Protein AF-A0A7J4GUU7-F1 (afdb_monomer_lite)

Sequence (371 aa):
MRSRNSMICVLILLLMGAAPSLADAPTDGSTITITSDESWSSSLTLNGSVTIASGATLTIDSNTDIATSSSITVSNGGNLIIDSSIINAQEQMDWLAMDDISAQITIPLQGTGGEVSIKFTFKDSLVENILKAGFTGSELSSQSGEDAQFTTNLEQGVTEVSINLSAAGWLAVKITEVDIVESGTGSSVEDIRSLQYSGLKAGAVATWSLNVMEGGSLLSSQSSISDVDLVCFGTCTLNQTTMQSFEPIDLSDSGIITLIDSNLNGSIDDEDIKSLSGAEVNWDATTTGSGGNTDRWIIERIGQKVTTPLPGVLIQLVELGYWNESKTVTTDSNGMFTLPSRIIQWMDSSGEAHNESARIENISFNRASAW

Secondary structure (DSSP, 8-state):
-------SSSSSTT----PPP-PPPPSSS-EEEE-S-EEE-S-EEE-SEEEE-TT-EEEE-S-EEE-TT-EEEE-TT-EEEEES-EEEESS---EEEE-SSEEEEEEE-----EEEEEEEEEEEEEEEEEEEEEETTSPPEEEEEEEEEEEEEE-TT--EEEEEEEETTGGG-EEEEEEEEETTEEEE-S-GGGSEEESEEEE----EEEEE-TT-EEEEES-EEEEEEEEESSEEEEES-EEEEEEEEEE-TT-EEEEES-EEEEESSSBSEEEETT-EEEE-TT-B---TT-BSEEEEE-S-EEE-SSTT-EEEEEEETTTTEEEEEE--TTSEEEPPPEEEEEE-TTS-EEE---EEEEEE-------

Structure (mmCIF, N/CA/C/O backbone):
data_AF-A0A7J4GUU7-F1
#
_entry.id   AF-A0A7J4GUU7-F1
#
loop_
_atom_site.group_PDB
_atom_site.id
_atom_site.type_symbol
_atom_site.label_atom_id
_atom_site.label_alt_id
_atom_site.label_comp_id
_atom_site.label_asym_id
_atom_site.label_entity_id
_atom_site.label_seq_id
_atom_site.pdbx_PDB_ins_code
_atom_site.Cartn_x
_atom_site.Cartn_y
_atom_site.Cartn_z
_atom_site.occupancy
_atom_site.B_iso_or_equiv
_atom_site.auth_seq_id
_atom_site.auth_comp_id
_atom_site.auth_asym_id
_atom_site.auth_atom_id
_atom_site.pdbx_PDB_model_num
ATOM 1 N N . MET A 1 1 ? -19.243 -83.840 2.442 1.00 36.94 1 MET A N 1
ATOM 2 C CA . MET A 1 1 ? -17.771 -83.915 2.326 1.00 36.94 1 MET A CA 1
ATOM 3 C C . MET A 1 1 ? -17.234 -82.482 2.380 1.00 36.94 1 MET A C 1
ATOM 5 O O . MET A 1 1 ? -17.600 -81.724 1.503 1.00 36.94 1 MET A O 1
ATOM 9 N N . ARG A 1 2 ? -16.483 -82.134 3.448 1.00 37.56 2 ARG A N 1
ATOM 10 C CA . ARG A 1 2 ? -15.546 -80.985 3.640 1.00 37.56 2 ARG A CA 1
ATOM 11 C C . ARG A 1 2 ? -16.024 -79.574 3.217 1.00 37.56 2 ARG A C 1
ATOM 13 O O . ARG A 1 2 ? -16.099 -79.284 2.039 1.00 37.56 2 ARG A O 1
ATOM 20 N N . SER A 1 3 ? -16.448 -78.686 4.125 1.00 42.31 3 SER A N 1
ATOM 21 C CA . SER A 1 3 ? -15.647 -77.764 4.973 1.00 42.31 3 SER A CA 1
ATOM 22 C C . SER A 1 3 ? -14.607 -76.900 4.230 1.00 42.31 3 SER A C 1
ATOM 24 O O . SER A 1 3 ? -13.571 -77.444 3.843 1.00 42.31 3 SER A O 1
ATOM 26 N N . ARG A 1 4 ? -14.804 -75.568 4.177 1.00 43.28 4 ARG A N 1
ATOM 27 C CA . ARG A 1 4 ? -13.943 -74.548 4.835 1.00 43.28 4 ARG A CA 1
ATOM 28 C C . ARG A 1 4 ? -14.247 -73.097 4.408 1.00 43.28 4 ARG A C 1
ATOM 30 O O . ARG A 1 4 ? -14.289 -72.803 3.223 1.00 43.28 4 ARG A O 1
ATOM 37 N N . ASN A 1 5 ? -14.273 -72.237 5.434 1.00 40.31 5 ASN A N 1
ATOM 38 C CA . ASN A 1 5 ? -13.861 -70.821 5.484 1.00 40.31 5 ASN A CA 1
ATOM 39 C C . ASN A 1 5 ? -14.851 -69.799 4.890 1.00 40.31 5 ASN A C 1
ATOM 41 O O . ASN A 1 5 ? -14.985 -69.701 3.684 1.00 40.31 5 ASN A O 1
ATOM 45 N N . SER A 1 6 ? -15.618 -69.017 5.664 1.00 50.75 6 SER A N 1
ATOM 46 C CA . SER A 1 6 ? -15.266 -68.209 6.850 1.00 50.75 6 SER A CA 1
ATOM 47 C C . SER A 1 6 ? -14.103 -67.249 6.588 1.00 50.75 6 SER A C 1
ATOM 49 O O . SER A 1 6 ? -13.025 -67.453 7.135 1.00 50.75 6 SER A O 1
ATOM 51 N N . MET A 1 7 ? -14.311 -66.236 5.733 1.00 44.38 7 MET A N 1
ATOM 52 C CA . MET A 1 7 ? -13.490 -65.009 5.691 1.00 44.38 7 MET A CA 1
ATOM 53 C C . MET A 1 7 ? -14.123 -63.908 4.803 1.00 44.38 7 MET A C 1
ATOM 55 O O . MET A 1 7 ? -13.543 -63.515 3.802 1.00 44.38 7 MET A O 1
ATOM 59 N N . ILE A 1 8 ? -15.338 -63.428 5.108 1.00 43.66 8 ILE A N 1
ATOM 60 C CA . ILE A 1 8 ? -15.966 -62.314 4.343 1.00 43.66 8 ILE A CA 1
ATOM 61 C C . ILE A 1 8 ? -16.384 -61.113 5.225 1.00 43.66 8 ILE A C 1
ATOM 63 O O . ILE A 1 8 ? -16.859 -60.111 4.713 1.00 43.66 8 ILE A O 1
ATOM 67 N N . CYS A 1 9 ? -16.119 -61.112 6.537 1.00 39.78 9 CYS A N 1
ATOM 68 C CA . CYS A 1 9 ? -16.619 -60.041 7.422 1.00 39.78 9 CYS A CA 1
ATOM 69 C C . CYS A 1 9 ? -15.565 -59.202 8.169 1.00 39.78 9 CYS A C 1
ATOM 71 O O . CYS A 1 9 ? -15.929 -58.545 9.134 1.00 39.78 9 CYS A O 1
ATOM 73 N N . VAL A 1 10 ? -14.286 -59.178 7.765 1.00 43.66 10 VAL A N 1
ATOM 74 C CA . VAL A 1 10 ? -13.255 -58.405 8.513 1.00 43.66 10 VAL A CA 1
ATOM 75 C C . VAL A 1 10 ? -12.511 -57.348 7.676 1.00 43.66 10 VAL A C 1
ATOM 77 O O . VAL A 1 10 ? -11.787 -56.538 8.235 1.00 43.66 10 VAL A O 1
ATOM 80 N N . LEU A 1 11 ? -12.742 -57.244 6.361 1.00 38.88 11 LEU A N 1
ATOM 81 C CA . LEU A 1 11 ? -12.017 -56.288 5.499 1.00 38.88 11 LEU A CA 1
ATOM 82 C C . LEU A 1 11 ? -12.851 -55.074 5.039 1.00 38.88 11 LEU A C 1
ATOM 84 O O . LEU A 1 11 ? -12.615 -54.542 3.963 1.00 38.88 11 LEU A O 1
ATOM 88 N N . ILE A 1 12 ? -13.850 -54.654 5.824 1.00 43.72 12 ILE A N 1
ATOM 89 C CA . ILE A 1 12 ? -14.637 -53.425 5.563 1.00 43.72 12 ILE A CA 1
ATOM 90 C C . ILE A 1 12 ? -14.579 -52.442 6.757 1.00 43.72 12 ILE A C 1
ATOM 92 O O . ILE A 1 12 ? -15.001 -51.300 6.640 1.00 43.72 12 ILE A O 1
ATOM 96 N N . LEU A 1 13 ? -13.955 -52.815 7.885 1.00 38.25 13 LEU A N 1
ATOM 97 C CA . LEU A 1 13 ? -13.816 -51.951 9.075 1.00 38.25 13 LEU A CA 1
ATOM 98 C C . LEU A 1 13 ? -12.463 -51.214 9.197 1.00 38.25 13 LEU A C 1
ATOM 100 O O . LEU A 1 13 ? -12.170 -50.656 10.248 1.00 38.25 13 LEU A O 1
ATOM 104 N N . LEU A 1 14 ? -11.643 -51.189 8.139 1.00 38.75 14 LEU A N 1
ATOM 105 C CA . LEU A 1 14 ? -10.377 -50.429 8.082 1.00 38.75 14 LEU A CA 1
ATOM 106 C C . LEU A 1 14 ? -10.447 -49.179 7.184 1.00 38.75 14 LEU A C 1
ATOM 108 O O . LEU A 1 14 ? -9.430 -48.553 6.921 1.00 38.75 14 LEU A O 1
ATOM 112 N N . LEU A 1 15 ? -11.654 -48.791 6.763 1.00 42.38 15 LEU A N 1
ATOM 113 C CA . LEU A 1 15 ? -11.962 -47.488 6.160 1.00 42.38 15 LEU A CA 1
ATOM 114 C C . LEU A 1 15 ? -12.567 -46.532 7.201 1.00 42.38 15 LEU A C 1
ATOM 116 O O . LEU A 1 15 ? -13.431 -45.716 6.891 1.00 42.38 15 LEU A O 1
ATOM 120 N N . MET A 1 16 ? -12.107 -46.620 8.454 1.00 45.03 16 MET A N 1
ATOM 121 C CA . MET A 1 16 ? -12.108 -45.433 9.303 1.00 45.03 16 MET A CA 1
ATOM 122 C C . MET A 1 16 ? -11.106 -44.485 8.661 1.00 45.03 16 MET A C 1
ATOM 124 O O . MET A 1 16 ? -9.902 -44.608 8.881 1.00 45.03 16 MET A O 1
ATOM 128 N N . GLY A 1 17 ? -11.615 -43.621 7.779 1.00 43.38 17 GLY A N 1
ATOM 129 C CA . GLY A 1 17 ? -10.876 -42.467 7.313 1.00 43.38 17 GLY A CA 1
ATOM 130 C C . GLY A 1 17 ? -10.269 -41.818 8.541 1.00 43.38 17 GLY A C 1
ATOM 131 O O . GLY A 1 17 ? -10.989 -41.478 9.483 1.00 43.38 17 GLY A O 1
ATOM 132 N N . ALA A 1 18 ? -8.942 -41.720 8.556 1.00 38.56 18 ALA A N 1
ATOM 133 C CA . ALA A 1 18 ? -8.320 -40.681 9.339 1.00 38.56 18 ALA A CA 1
ATOM 134 C C . ALA A 1 18 ? -9.050 -39.412 8.901 1.00 38.56 18 ALA A C 1
ATOM 136 O O . ALA A 1 18 ? -8.976 -39.037 7.729 1.00 38.56 18 ALA A O 1
ATOM 137 N N .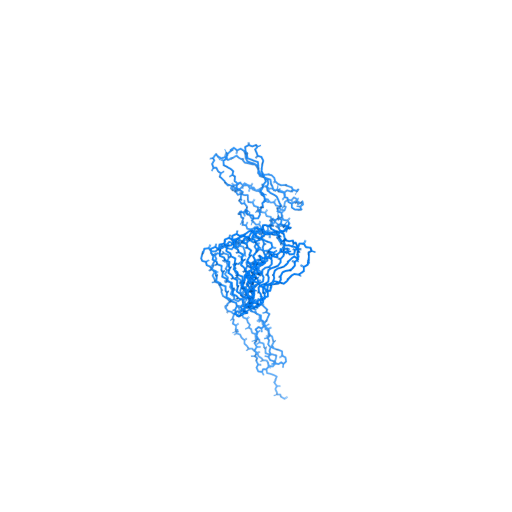 ALA A 1 19 ? -9.847 -38.827 9.799 1.00 44.00 19 ALA A N 1
ATOM 138 C CA . ALA A 1 19 ? -10.163 -37.423 9.645 1.00 44.00 19 ALA A CA 1
ATOM 139 C C . ALA A 1 19 ? -8.805 -36.759 9.385 1.00 44.00 19 ALA A C 1
ATOM 141 O O . ALA A 1 19 ? -7.862 -37.101 10.116 1.00 44.00 19 ALA A O 1
ATOM 142 N N . PRO A 1 20 ? -8.648 -35.951 8.321 1.00 45.59 20 PRO A N 1
ATOM 143 C CA . PRO A 1 20 ? -7.425 -35.184 8.183 1.00 45.59 20 PRO A CA 1
ATOM 144 C C . PRO A 1 20 ? -7.216 -34.520 9.541 1.00 45.59 20 PRO A C 1
ATOM 146 O O . PRO A 1 20 ? -8.132 -33.880 10.065 1.00 45.59 20 PRO A O 1
ATOM 149 N N . SER A 1 21 ? -6.081 -34.798 10.188 1.00 44.25 21 SER A N 1
ATOM 150 C CA . SER A 1 21 ? -5.649 -33.916 11.259 1.00 44.25 21 SER A CA 1
ATOM 151 C C . SER A 1 21 ? -5.647 -32.547 10.607 1.00 44.25 21 SER A C 1
ATOM 153 O O . SER A 1 21 ? -4.946 -32.388 9.606 1.00 44.25 21 SER A O 1
ATOM 155 N N . LEU A 1 22 ? -6.492 -31.636 11.089 1.00 52.91 22 LEU A N 1
ATOM 156 C CA . LEU A 1 22 ? -6.361 -30.230 10.743 1.00 52.91 22 LEU A CA 1
ATOM 157 C C . LEU A 1 22 ? -4.904 -29.913 11.067 1.00 52.91 22 LEU A C 1
ATOM 159 O O . LEU A 1 22 ? -4.480 -30.077 12.213 1.00 52.91 22 LEU A O 1
ATOM 163 N N . ALA A 1 23 ? -4.095 -29.708 10.033 1.00 66.12 23 ALA A N 1
ATOM 164 C CA . ALA A 1 23 ? -2.769 -29.193 10.262 1.00 66.12 23 ALA A CA 1
ATOM 165 C C . ALA A 1 23 ? -3.010 -27.753 10.712 1.00 66.12 23 ALA A C 1
ATOM 167 O O . ALA A 1 23 ? -3.751 -27.000 10.085 1.00 66.12 23 ALA A O 1
ATOM 168 N N . ASP A 1 24 ? -2.508 -27.437 11.897 1.00 79.06 24 ASP A N 1
ATOM 169 C CA . ASP A 1 24 ? -2.597 -26.087 12.422 1.00 79.06 24 ASP A CA 1
ATOM 170 C C . ASP A 1 24 ? -1.467 -25.260 11.801 1.00 79.06 24 ASP A C 1
ATOM 172 O O . ASP A 1 24 ? -0.390 -25.781 11.477 1.00 79.06 24 ASP A O 1
ATOM 176 N N . ALA A 1 25 ? -1.701 -23.958 11.655 1.00 90.25 25 ALA A N 1
ATOM 177 C CA . ALA A 1 25 ? -0.654 -23.007 11.304 1.00 90.25 25 ALA A CA 1
ATOM 178 C C . ALA A 1 25 ? 0.558 -23.145 12.254 1.00 90.25 25 ALA A C 1
ATOM 180 O O . ALA A 1 25 ? 0.379 -23.450 13.439 1.00 90.25 25 ALA A O 1
ATOM 181 N N . PRO A 1 26 ? 1.802 -22.905 11.791 1.00 93.56 26 PRO A N 1
ATOM 182 C CA . PRO A 1 26 ? 2.951 -22.885 12.687 1.00 93.56 26 PRO A CA 1
ATOM 183 C C . PRO A 1 26 ? 2.784 -21.755 13.708 1.00 93.56 26 PRO A C 1
ATOM 185 O O . PRO A 1 26 ? 2.404 -20.645 13.346 1.00 93.56 26 PRO A O 1
ATOM 188 N N . THR A 1 27 ? 3.074 -22.033 14.981 1.00 94.06 27 THR A N 1
ATOM 189 C CA . THR A 1 27 ? 2.962 -21.063 16.091 1.00 94.06 27 THR A CA 1
ATOM 190 C C . THR A 1 27 ? 4.309 -20.749 16.754 1.00 94.06 27 THR A C 1
ATOM 192 O O . THR A 1 27 ? 4.359 -20.052 17.766 1.00 94.06 27 THR A O 1
ATOM 195 N N . ASP A 1 28 ? 5.402 -21.317 16.249 1.00 92.19 28 ASP A N 1
ATOM 196 C CA . ASP A 1 28 ? 6.725 -21.344 16.887 1.00 92.19 28 ASP A CA 1
ATOM 197 C C . ASP A 1 28 ? 7.839 -20.718 16.029 1.00 92.19 28 ASP A C 1
ATOM 199 O O . ASP A 1 28 ? 9.023 -20.869 16.333 1.00 92.19 28 ASP A O 1
ATOM 203 N N . GLY A 1 29 ? 7.466 -20.021 14.956 1.00 94.38 29 GLY A N 1
ATOM 204 C CA . GLY A 1 29 ? 8.379 -19.436 13.978 1.00 94.38 29 GLY A CA 1
ATOM 205 C C . GLY A 1 29 ? 8.872 -20.431 12.923 1.00 94.38 29 GLY A C 1
ATOM 206 O O . GLY A 1 29 ? 9.719 -20.076 12.102 1.00 94.38 29 GLY A O 1
ATOM 207 N N . SER A 1 30 ? 8.397 -21.682 12.934 1.00 95.19 30 SER A N 1
ATOM 208 C CA . SER A 1 30 ? 8.808 -22.690 11.954 1.00 95.19 30 SER A CA 1
ATOM 209 C C . SER A 1 30 ? 8.231 -22.438 10.558 1.00 95.19 30 SER A C 1
ATOM 211 O O . SER A 1 30 ? 7.304 -21.658 10.348 1.00 95.19 30 SER A O 1
ATOM 213 N N . THR A 1 31 ? 8.814 -23.109 9.564 1.00 95.81 31 THR A N 1
ATOM 214 C CA . THR A 1 31 ? 8.296 -23.121 8.196 1.00 95.81 31 THR A CA 1
ATOM 215 C C . THR A 1 31 ? 7.593 -24.440 7.917 1.00 95.81 31 THR A C 1
ATOM 217 O O . THR A 1 31 ? 8.187 -25.503 8.114 1.00 95.81 31 THR A O 1
ATOM 220 N N . ILE A 1 32 ? 6.369 -24.377 7.395 1.00 96.12 32 ILE A N 1
ATOM 221 C CA . ILE A 1 32 ? 5.622 -25.544 6.919 1.00 96.12 32 ILE A CA 1
ATOM 222 C C . ILE A 1 32 ? 5.339 -25.449 5.419 1.00 96.12 32 ILE A C 1
ATOM 224 O O . ILE A 1 32 ? 5.362 -24.374 4.816 1.00 96.12 32 ILE A O 1
ATOM 228 N N . THR A 1 33 ? 5.058 -26.594 4.800 1.00 97.44 33 THR A N 1
ATOM 229 C CA . THR A 1 33 ? 4.622 -26.663 3.404 1.00 97.44 33 THR A CA 1
ATOM 230 C C . THR A 1 33 ? 3.306 -27.419 3.309 1.00 97.44 33 THR A C 1
ATOM 232 O O . THR A 1 33 ? 3.238 -28.595 3.666 1.00 97.44 33 THR A O 1
ATOM 235 N N . ILE A 1 34 ? 2.285 -26.754 2.776 1.00 97.06 34 ILE A N 1
ATOM 236 C CA . ILE A 1 34 ? 0.984 -27.339 2.465 1.00 97.06 34 ILE A CA 1
ATOM 237 C C . ILE A 1 34 ? 1.113 -28.059 1.122 1.00 97.06 34 ILE A C 1
ATOM 239 O O . ILE A 1 34 ? 1.400 -27.438 0.098 1.00 97.06 34 ILE A O 1
ATOM 243 N N . THR A 1 35 ? 0.972 -29.386 1.132 1.00 97.00 35 THR A N 1
ATOM 244 C CA . THR A 1 35 ? 1.173 -30.254 -0.053 1.00 97.00 35 THR A CA 1
ATOM 245 C C . THR A 1 35 ? -0.107 -30.934 -0.542 1.00 97.00 35 THR A C 1
ATOM 247 O O . THR A 1 35 ? -0.087 -31.646 -1.544 1.00 97.00 35 THR A O 1
ATOM 250 N N . SER A 1 36 ? -1.220 -30.696 0.146 1.00 96.06 36 SER A N 1
ATOM 251 C CA . SER A 1 36 ? -2.568 -31.145 -0.196 1.00 96.06 36 SER A CA 1
ATOM 252 C C . SER A 1 36 ? -3.577 -30.116 0.300 1.00 96.06 36 SER A C 1
ATOM 254 O O . SER A 1 36 ? -3.213 -29.259 1.099 1.00 96.06 36 SER A O 1
ATOM 256 N N . ASP A 1 37 ? -4.828 -30.221 -0.141 1.00 96.94 37 ASP A N 1
ATOM 257 C CA . ASP A 1 37 ? -5.879 -29.304 0.298 1.00 96.94 37 ASP A CA 1
ATOM 258 C C . ASP A 1 37 ? -6.071 -29.329 1.823 1.00 96.94 37 ASP A C 1
ATOM 260 O O . ASP A 1 37 ? -6.136 -30.399 2.437 1.00 96.94 37 ASP A O 1
ATOM 264 N N . GLU A 1 38 ? -6.167 -28.141 2.414 1.00 95.00 38 GLU A N 1
ATOM 265 C CA . GLU A 1 38 ? -6.263 -27.913 3.853 1.00 95.00 38 GLU A CA 1
ATOM 266 C C . GLU A 1 38 ? -7.173 -26.713 4.153 1.00 95.00 38 GLU A C 1
ATOM 268 O O . GLU A 1 38 ? -7.326 -25.805 3.329 1.00 95.00 38 GLU A O 1
ATOM 273 N N . SER A 1 39 ? -7.801 -26.709 5.330 1.00 94.94 39 SER A N 1
ATOM 274 C CA . SER A 1 39 ? -8.677 -25.620 5.770 1.00 94.94 39 SER A CA 1
ATOM 275 C C . SER A 1 39 ? -8.408 -25.235 7.220 1.00 94.94 39 SER A C 1
ATOM 277 O O . SER A 1 39 ? -8.337 -26.105 8.089 1.00 94.94 39 SER A O 1
ATOM 279 N N . TRP A 1 40 ? -8.299 -23.933 7.473 1.00 94.81 40 TRP A N 1
ATOM 280 C CA . TRP A 1 40 ? -8.124 -23.325 8.788 1.00 94.81 40 TRP A CA 1
ATOM 281 C C . TRP A 1 40 ? -9.403 -22.602 9.209 1.00 94.81 40 TRP A C 1
ATOM 283 O O . TRP A 1 40 ? -9.574 -21.404 8.976 1.00 94.81 40 TRP A O 1
ATOM 293 N N . SER A 1 41 ? -10.284 -23.359 9.863 1.00 92.62 41 SER A N 1
ATOM 294 C CA . SER A 1 41 ? -11.650 -22.943 10.208 1.00 92.62 41 SER A CA 1
ATOM 295 C C . SER A 1 41 ? -11.856 -22.613 11.683 1.00 92.62 41 SER A C 1
ATOM 297 O O . SER A 1 41 ? -12.985 -22.561 12.175 1.00 92.62 41 SER A O 1
ATOM 299 N N . SER A 1 42 ? -10.772 -22.451 12.432 1.00 90.94 42 SER A N 1
ATOM 300 C CA . SER A 1 42 ? -10.799 -22.024 13.826 1.00 90.94 42 SER A CA 1
ATOM 301 C C . SER A 1 42 ? -9.774 -20.932 14.027 1.00 90.94 42 SER A C 1
ATOM 303 O O . SER A 1 42 ? -8.645 -21.083 13.561 1.00 90.94 42 SER A O 1
ATOM 305 N N . SER A 1 43 ? -10.155 -19.890 14.770 1.00 91.25 43 SER A N 1
ATOM 306 C CA . SER A 1 43 ? -9.268 -18.761 15.011 1.00 91.25 43 SER A CA 1
ATOM 307 C C . SER A 1 43 ? -7.917 -19.212 15.541 1.00 91.25 43 SER A C 1
ATOM 309 O O . SER A 1 43 ? -7.850 -19.998 16.490 1.00 91.25 43 SER A O 1
ATOM 311 N N . LEU A 1 44 ? -6.859 -18.714 14.914 1.00 92.75 44 LEU A N 1
ATOM 312 C CA . LEU A 1 44 ? -5.501 -19.166 15.166 1.00 92.75 44 LEU A CA 1
ATOM 313 C C . LEU A 1 44 ? -4.506 -18.014 15.120 1.00 92.75 44 LEU A C 1
ATOM 315 O O . LEU A 1 44 ? -4.808 -16.902 14.687 1.00 92.75 44 LEU A O 1
ATOM 319 N N . THR A 1 45 ? -3.292 -18.320 15.555 1.00 95.06 45 THR A N 1
ATOM 320 C CA . THR A 1 45 ? -2.135 -17.458 15.362 1.00 95.06 45 THR A CA 1
ATOM 321 C C . THR A 1 45 ? -1.183 -18.129 14.387 1.00 95.06 45 THR A C 1
ATOM 323 O O . THR A 1 45 ? -0.792 -19.273 14.606 1.00 95.06 45 THR A O 1
ATOM 326 N N . LEU A 1 46 ? -0.775 -17.409 13.347 1.00 96.62 46 LEU A N 1
ATOM 327 C CA . LEU A 1 46 ? 0.334 -17.793 12.488 1.00 96.62 46 LEU A CA 1
ATOM 328 C C . LEU A 1 46 ? 1.603 -17.097 12.989 1.00 96.62 46 LEU A C 1
ATOM 330 O O . LEU A 1 46 ? 1.719 -15.879 12.928 1.00 96.62 46 LEU A O 1
ATOM 334 N N . ASN A 1 47 ? 2.569 -17.876 13.456 1.00 97.31 47 ASN A N 1
ATOM 335 C CA . ASN A 1 47 ? 3.921 -17.426 13.755 1.00 97.31 47 ASN A CA 1
ATOM 336 C C . ASN A 1 47 ? 4.904 -18.351 13.038 1.00 97.31 47 ASN A C 1
ATOM 338 O O . ASN A 1 47 ? 5.164 -19.469 13.491 1.00 97.31 47 ASN A O 1
ATOM 342 N N . GLY A 1 48 ? 5.418 -17.887 11.902 1.00 96.75 48 GLY A N 1
ATOM 343 C CA . GLY A 1 48 ? 6.281 -18.663 11.021 1.00 96.75 48 GLY A CA 1
ATOM 344 C C . GLY A 1 48 ? 5.970 -18.445 9.545 1.00 96.75 48 GLY A C 1
ATOM 345 O O . GLY A 1 48 ? 5.342 -17.461 9.155 1.00 96.75 48 GLY A O 1
ATOM 346 N N . SER A 1 49 ? 6.413 -19.377 8.707 1.00 98.06 49 SER A N 1
ATOM 347 C CA . SER A 1 49 ? 6.250 -19.275 7.254 1.00 98.06 49 SER A CA 1
ATOM 348 C C . SER A 1 49 ? 5.466 -20.449 6.691 1.00 98.06 49 SER A C 1
ATOM 350 O O . SER A 1 49 ? 5.697 -21.604 7.046 1.00 98.06 49 SER A O 1
ATOM 352 N N . VAL A 1 50 ? 4.566 -20.171 5.759 1.00 98.38 50 VAL A N 1
ATOM 353 C CA . VAL A 1 50 ? 3.722 -21.177 5.112 1.00 98.38 50 VAL A CA 1
ATOM 354 C C . VAL A 1 50 ? 3.980 -21.123 3.619 1.00 98.38 50 VAL A C 1
ATOM 356 O O . VAL A 1 50 ? 3.855 -20.075 2.997 1.00 98.38 50 VAL A O 1
ATOM 359 N N . THR A 1 51 ? 4.343 -22.254 3.021 1.00 98.62 51 THR A N 1
ATOM 360 C CA . THR A 1 51 ? 4.424 -22.387 1.560 1.00 98.62 51 THR A CA 1
ATOM 361 C C . THR A 1 51 ? 3.315 -23.298 1.061 1.00 98.62 51 THR A C 1
ATOM 363 O O . THR A 1 51 ? 3.250 -24.460 1.454 1.00 98.62 51 THR A O 1
ATOM 366 N N . ILE A 1 52 ? 2.467 -22.805 0.165 1.00 98.69 52 ILE A N 1
ATOM 367 C CA . ILE A 1 52 ? 1.430 -23.599 -0.496 1.00 98.69 52 ILE A CA 1
ATOM 368 C C . ILE A 1 52 ? 2.016 -24.128 -1.801 1.00 98.69 52 ILE A C 1
ATOM 370 O O . ILE A 1 52 ? 2.394 -23.353 -2.684 1.00 98.69 52 ILE A O 1
ATOM 374 N N . ALA A 1 53 ? 2.163 -25.448 -1.889 1.00 98.50 53 ALA A N 1
ATOM 375 C CA . ALA A 1 53 ? 2.796 -26.112 -3.017 1.00 98.50 53 ALA A CA 1
ATOM 376 C C . ALA A 1 53 ? 1.865 -26.212 -4.236 1.00 98.50 53 ALA A C 1
ATOM 378 O O . ALA A 1 53 ? 0.652 -26.028 -4.155 1.00 98.50 53 ALA A O 1
ATOM 379 N N . SER A 1 54 ? 2.456 -26.559 -5.381 1.00 98.31 54 SER A N 1
ATOM 380 C CA . SER A 1 54 ? 1.715 -26.794 -6.621 1.00 98.31 54 SER A CA 1
ATOM 381 C C . SER A 1 54 ? 0.643 -27.873 -6.443 1.00 98.31 54 SER A C 1
ATOM 383 O O . SER A 1 54 ? 0.934 -28.964 -5.951 1.00 98.31 54 SER A O 1
ATOM 385 N N . GLY A 1 55 ? -0.585 -27.573 -6.866 1.00 97.69 55 GLY A N 1
ATOM 386 C CA . GLY A 1 55 ? -1.734 -28.470 -6.771 1.00 97.69 55 GLY A CA 1
ATOM 387 C C . GLY A 1 55 ? -2.388 -28.542 -5.390 1.00 97.69 55 GLY A C 1
ATOM 388 O O . GLY A 1 55 ? -3.346 -29.294 -5.247 1.00 97.69 55 GLY A O 1
ATOM 389 N N . ALA A 1 56 ? -1.896 -27.793 -4.399 1.00 98.38 56 ALA A N 1
ATOM 390 C CA . ALA A 1 56 ? -2.510 -27.692 -3.080 1.00 98.38 56 ALA A CA 1
ATOM 391 C C . ALA A 1 56 ? -3.341 -26.408 -2.945 1.00 98.38 56 ALA A C 1
ATOM 393 O O . ALA A 1 56 ? -3.031 -25.380 -3.558 1.00 98.38 56 ALA A O 1
ATOM 394 N N . THR A 1 57 ? -4.367 -26.467 -2.100 1.00 98.62 57 THR A N 1
ATOM 395 C CA . THR A 1 57 ? -5.193 -25.318 -1.719 1.00 98.62 57 THR A CA 1
ATOM 396 C C . THR A 1 57 ? -5.182 -25.136 -0.209 1.00 98.62 57 THR A C 1
ATOM 398 O O . THR A 1 57 ? -5.552 -26.053 0.517 1.00 98.62 57 THR A O 1
ATOM 401 N N . LEU A 1 58 ? -4.818 -23.950 0.273 1.00 98.06 58 LEU A N 1
ATOM 402 C CA . LEU A 1 58 ? -5.095 -23.552 1.652 1.00 98.06 58 LEU A CA 1
ATOM 403 C C . LEU A 1 58 ? -6.333 -22.658 1.664 1.00 98.06 58 LEU A C 1
ATOM 405 O O . LEU A 1 58 ? -6.364 -21.647 0.968 1.00 98.06 58 LEU A O 1
ATOM 409 N N . THR A 1 59 ? -7.340 -23.029 2.451 1.00 98.06 59 THR A N 1
ATOM 410 C CA . THR A 1 59 ? -8.510 -22.183 2.724 1.00 98.06 59 THR A CA 1
ATOM 411 C C . THR A 1 59 ? -8.448 -21.667 4.156 1.00 98.06 59 THR A C 1
ATOM 413 O O . THR A 1 59 ? -8.338 -22.461 5.083 1.00 98.06 59 THR A O 1
ATOM 416 N N . ILE A 1 60 ? -8.527 -20.355 4.342 1.00 97.38 60 ILE A N 1
ATOM 417 C CA . ILE A 1 60 ? -8.646 -19.699 5.643 1.00 97.38 60 ILE A CA 1
ATOM 418 C C . ILE A 1 60 ? -10.048 -19.096 5.706 1.00 97.38 60 ILE A C 1
ATOM 420 O O . ILE A 1 60 ? -10.356 -18.166 4.963 1.00 97.38 60 ILE A O 1
ATOM 424 N N . ASP A 1 61 ? -10.897 -19.6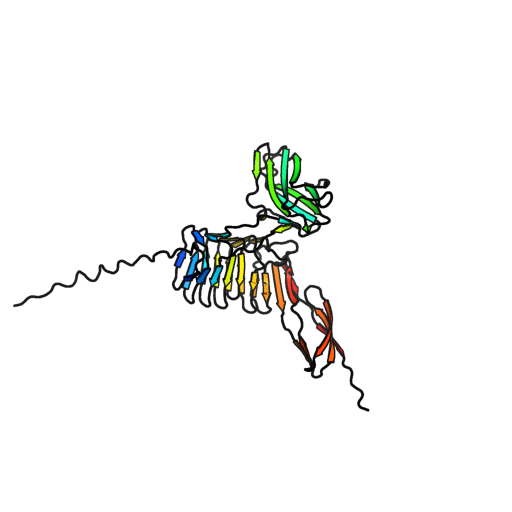64 6.556 1.00 95.81 61 ASP A N 1
ATOM 425 C CA . ASP A 1 61 ? -12.285 -19.247 6.796 1.00 95.81 61 ASP A CA 1
ATOM 426 C C . ASP A 1 61 ? -12.521 -18.900 8.278 1.00 95.81 61 ASP A C 1
ATOM 428 O O . ASP A 1 61 ? -13.601 -19.086 8.844 1.00 95.81 61 ASP A O 1
ATOM 432 N N . SER A 1 62 ? -11.467 -18.408 8.932 1.00 94.38 62 SER A N 1
ATOM 433 C CA . SER A 1 62 ? -11.490 -17.948 10.313 1.00 94.38 62 SER A CA 1
ATOM 434 C C . SER A 1 62 ? -10.506 -16.805 10.562 1.00 94.38 62 SER A C 1
ATOM 436 O O . SER A 1 62 ? -9.524 -16.620 9.840 1.00 94.38 62 SER A O 1
ATOM 438 N N . ASN A 1 63 ? -10.759 -16.037 11.628 1.00 96.00 63 ASN A N 1
ATOM 439 C CA . ASN A 1 63 ? -9.872 -14.942 12.016 1.00 96.00 63 ASN A CA 1
ATOM 440 C C . ASN A 1 63 ? -8.473 -15.460 12.358 1.00 96.00 63 ASN A C 1
ATOM 442 O O . ASN A 1 63 ? -8.335 -16.375 13.169 1.00 96.00 63 ASN A O 1
ATOM 446 N N . THR A 1 64 ? -7.451 -14.849 11.773 1.00 96.00 64 THR A N 1
ATOM 447 C CA . THR A 1 64 ? -6.058 -15.262 11.924 1.00 96.00 64 THR A CA 1
ATOM 448 C C . THR A 1 64 ? -5.209 -14.064 12.313 1.00 96.00 64 THR A C 1
ATOM 450 O O . THR A 1 64 ? -5.144 -13.084 11.574 1.00 96.00 64 THR A O 1
ATOM 453 N N . ASP A 1 65 ? -4.522 -14.173 13.446 1.00 95.88 65 ASP A N 1
ATOM 454 C CA . ASP A 1 65 ? -3.521 -13.192 13.854 1.00 95.88 65 ASP A CA 1
ATOM 455 C C . ASP A 1 65 ? -2.137 -13.646 13.375 1.00 95.88 65 ASP A C 1
ATOM 457 O O . ASP A 1 65 ? -1.699 -14.758 13.672 1.00 95.88 65 ASP A O 1
ATOM 461 N N . ILE A 1 66 ? -1.427 -12.797 12.642 1.00 96.94 66 ILE A N 1
ATOM 462 C CA . ILE A 1 66 ? -0.128 -13.098 12.044 1.00 96.94 66 ILE A CA 1
ATOM 463 C C . ILE A 1 66 ? 0.968 -12.357 12.812 1.00 96.94 66 ILE A C 1
ATOM 465 O O . ILE A 1 66 ? 0.952 -11.134 12.942 1.00 96.94 66 ILE A O 1
ATOM 469 N N . ALA A 1 67 ? 1.927 -13.105 13.349 1.00 96.06 67 ALA A N 1
ATOM 470 C CA . ALA A 1 67 ? 3.061 -12.548 14.071 1.00 96.06 67 ALA A CA 1
ATOM 471 C C . ALA A 1 67 ? 4.016 -11.808 13.125 1.00 96.06 67 ALA A C 1
ATOM 473 O O . ALA A 1 67 ? 4.217 -12.227 11.980 1.00 96.06 67 ALA A O 1
ATOM 474 N N . THR A 1 68 ? 4.681 -10.771 13.636 1.00 93.88 68 THR A N 1
ATOM 475 C CA . THR A 1 68 ? 5.712 -10.016 12.913 1.00 93.88 68 THR A CA 1
ATOM 476 C C . THR A 1 68 ? 6.756 -10.944 12.277 1.00 93.88 68 THR A C 1
ATOM 478 O O . THR A 1 68 ? 7.212 -11.910 12.886 1.00 93.88 68 THR A O 1
ATOM 481 N N . SER A 1 69 ? 7.174 -10.625 11.052 1.00 94.31 69 SER A N 1
ATOM 482 C CA . SER A 1 69 ? 8.087 -11.394 10.191 1.00 94.31 69 SER A CA 1
ATOM 483 C C . SER A 1 69 ? 7.570 -12.754 9.699 1.00 94.31 69 SER A C 1
ATOM 485 O O . SER A 1 69 ? 8.334 -13.501 9.084 1.00 94.31 69 SER A O 1
ATOM 487 N N . SER A 1 70 ? 6.296 -13.087 9.923 1.00 98.00 70 SER A N 1
ATOM 488 C CA . SER A 1 70 ? 5.673 -14.280 9.334 1.00 98.00 70 SER A CA 1
ATOM 489 C C . SER A 1 70 ? 5.380 -14.089 7.844 1.00 98.00 70 SER A C 1
ATOM 491 O O . SER A 1 70 ? 5.386 -12.972 7.317 1.00 98.00 70 SER A O 1
ATOM 493 N N . SER A 1 71 ? 5.126 -15.192 7.137 1.00 98.44 71 SER A N 1
ATOM 494 C CA . SER A 1 71 ? 4.828 -15.123 5.703 1.00 98.44 71 SER A CA 1
ATOM 495 C C . SER A 1 71 ? 3.930 -16.246 5.201 1.00 98.44 71 SER A C 1
ATOM 497 O O . SER A 1 71 ? 3.976 -17.376 5.692 1.00 98.44 71 SER A O 1
ATOM 499 N N . ILE A 1 72 ? 3.168 -15.949 4.151 1.00 98.69 72 ILE A N 1
ATOM 500 C CA . ILE A 1 72 ? 2.481 -16.944 3.329 1.00 98.69 72 ILE A CA 1
ATOM 501 C C . ILE A 1 72 ? 2.998 -16.805 1.895 1.00 98.69 72 ILE A C 1
ATOM 503 O O . ILE A 1 72 ? 3.017 -15.717 1.330 1.00 98.69 72 ILE A O 1
ATOM 507 N N . THR A 1 73 ? 3.447 -17.907 1.297 1.00 98.88 73 THR A N 1
ATOM 508 C CA . THR A 1 73 ? 3.905 -17.967 -0.096 1.00 98.88 73 THR A CA 1
ATOM 509 C C . THR A 1 73 ? 3.053 -18.952 -0.883 1.00 98.88 73 THR A C 1
ATOM 511 O O . THR A 1 73 ? 3.031 -20.146 -0.583 1.00 98.88 73 THR A O 1
ATOM 514 N N . VAL A 1 74 ? 2.388 -18.470 -1.928 1.00 98.88 74 VAL A N 1
ATOM 515 C CA . VAL A 1 74 ? 1.632 -19.280 -2.884 1.00 98.88 74 VAL A CA 1
ATOM 516 C C . VAL A 1 74 ? 2.542 -19.605 -4.063 1.00 98.88 74 VAL A C 1
ATOM 518 O O . VAL A 1 74 ? 2.914 -18.723 -4.835 1.00 98.88 74 VAL A O 1
ATOM 521 N N . SER A 1 75 ? 2.939 -20.871 -4.194 1.00 98.69 75 SER A N 1
ATOM 522 C CA . SER A 1 75 ? 3.800 -21.315 -5.298 1.00 98.69 75 SER A CA 1
ATOM 523 C C . SER A 1 75 ? 3.019 -21.439 -6.610 1.00 98.69 75 SER A C 1
ATOM 525 O O . SER A 1 75 ? 1.791 -21.475 -6.615 1.00 98.69 75 SER A O 1
ATOM 527 N N . ASN A 1 76 ? 3.734 -21.601 -7.726 1.00 98.38 76 ASN A N 1
ATOM 528 C CA . ASN A 1 76 ? 3.133 -21.890 -9.030 1.00 98.38 76 ASN A CA 1
ATOM 529 C C . ASN A 1 76 ? 2.174 -23.101 -8.965 1.00 98.38 76 ASN A C 1
ATOM 531 O O . ASN A 1 76 ? 2.571 -24.209 -8.586 1.00 98.38 76 ASN A O 1
ATOM 535 N N . GLY A 1 77 ? 0.913 -22.887 -9.342 1.00 98.25 77 GLY A N 1
ATOM 536 C CA . GLY A 1 77 ? -0.169 -23.869 -9.303 1.00 98.25 77 GLY A CA 1
ATOM 537 C C . GLY A 1 77 ? -0.742 -24.140 -7.908 1.00 98.25 77 GLY A C 1
ATOM 538 O O . GLY A 1 77 ? -1.574 -25.037 -7.779 1.00 98.25 77 GLY A O 1
ATOM 539 N N . GLY A 1 78 ? -0.276 -23.441 -6.872 1.00 98.75 78 GLY A N 1
ATOM 540 C CA . GLY A 1 78 ? -0.876 -23.439 -5.539 1.00 98.75 78 GLY A CA 1
ATOM 541 C C . GLY A 1 78 ? -1.977 -22.384 -5.425 1.00 98.75 78 GLY A C 1
ATOM 542 O O . GLY A 1 78 ? -1.991 -21.409 -6.179 1.00 98.75 78 GLY A O 1
ATOM 543 N N . ASN A 1 79 ? -2.888 -22.574 -4.471 1.00 98.81 79 ASN A N 1
ATOM 544 C CA . ASN A 1 79 ? -4.051 -21.707 -4.288 1.00 98.81 79 ASN A CA 1
ATOM 545 C C . ASN A 1 79 ? -4.200 -21.304 -2.815 1.00 98.81 79 ASN A C 1
ATOM 547 O O . ASN A 1 79 ? -4.185 -22.161 -1.932 1.00 98.81 79 ASN A O 1
ATOM 551 N N . LEU A 1 80 ? -4.380 -20.012 -2.554 1.00 98.81 80 LEU A N 1
ATOM 552 C CA . LEU A 1 80 ? -4.806 -19.485 -1.260 1.00 98.81 80 LEU A CA 1
ATOM 553 C C . LEU A 1 80 ? -6.211 -18.902 -1.396 1.00 98.81 80 LEU A C 1
ATOM 555 O O . LEU A 1 80 ? -6.449 -18.046 -2.248 1.00 98.81 80 LEU A O 1
ATOM 559 N N . ILE A 1 81 ? -7.121 -19.351 -0.540 1.00 98.81 81 ILE A N 1
ATOM 560 C CA . ILE A 1 81 ? -8.474 -18.814 -0.414 1.00 98.81 81 ILE A CA 1
ATOM 561 C C . ILE A 1 81 ? -8.607 -18.225 0.989 1.00 98.81 81 ILE A C 1
ATOM 563 O O . ILE A 1 81 ? -8.378 -18.928 1.967 1.00 98.81 81 ILE A O 1
ATOM 567 N N . ILE A 1 82 ? -8.969 -16.951 1.083 1.00 98.62 82 ILE A N 1
ATOM 568 C CA . ILE A 1 82 ? -9.335 -16.269 2.326 1.00 98.62 82 ILE A CA 1
ATOM 569 C C . ILE A 1 82 ? -10.808 -15.897 2.177 1.00 98.62 82 ILE A C 1
ATOM 571 O O . ILE A 1 82 ? -11.152 -15.096 1.312 1.00 98.62 82 ILE A O 1
ATOM 575 N N . ASP A 1 83 ? -11.688 -16.511 2.957 1.00 98.12 83 ASP A N 1
ATOM 576 C CA . ASP A 1 83 ? -13.133 -16.298 2.843 1.00 98.12 83 ASP A CA 1
ATOM 577 C C . ASP A 1 83 ? -13.705 -15.869 4.186 1.00 98.12 83 ASP A C 1
ATOM 579 O O . ASP A 1 83 ? -13.462 -16.511 5.205 1.00 98.12 83 ASP A O 1
ATOM 583 N N . SER A 1 84 ? -14.473 -14.780 4.191 1.00 97.50 84 SER A N 1
ATOM 584 C CA . SER A 1 84 ? -15.223 -14.322 5.362 1.00 97.50 84 SER A CA 1
ATOM 585 C C . SER A 1 84 ? -14.360 -14.215 6.634 1.00 97.50 84 SER A C 1
ATOM 587 O O . SER A 1 84 ? -14.809 -14.554 7.729 1.00 97.50 84 SER A O 1
ATOM 589 N N . SER A 1 85 ? -13.103 -13.783 6.478 1.00 96.62 85 SER A N 1
ATOM 590 C CA . SER A 1 85 ? -12.065 -13.843 7.514 1.00 96.62 85 SER A CA 1
ATOM 591 C C . SER A 1 85 ? -11.446 -12.481 7.801 1.00 96.62 85 SER A C 1
ATOM 593 O O . SER A 1 85 ? -11.347 -11.624 6.925 1.00 96.62 85 SER A O 1
ATOM 595 N N . ILE A 1 86 ? -10.970 -12.302 9.032 1.00 96.69 86 ILE A N 1
ATOM 596 C CA . ILE A 1 86 ? -10.144 -11.157 9.424 1.00 96.69 86 ILE A CA 1
ATOM 597 C C . ILE A 1 86 ? -8.709 -11.646 9.628 1.00 96.69 86 ILE A C 1
ATOM 599 O O . ILE A 1 86 ? -8.453 -12.464 10.510 1.00 96.69 86 ILE A O 1
ATOM 603 N N . ILE A 1 87 ? -7.785 -11.154 8.807 1.00 96.62 87 ILE A N 1
ATOM 604 C CA . ILE A 1 87 ? -6.353 -11.432 8.889 1.00 96.62 87 ILE A CA 1
ATOM 605 C C . ILE A 1 87 ? -5.663 -10.186 9.435 1.00 96.62 87 ILE A C 1
ATOM 607 O O . ILE A 1 87 ? -5.524 -9.193 8.722 1.00 96.62 87 ILE A O 1
ATOM 611 N N . ASN A 1 88 ? -5.243 -10.236 10.694 1.00 91.81 88 ASN A N 1
ATOM 612 C CA . ASN A 1 88 ? -4.618 -9.104 11.370 1.00 91.81 88 ASN A CA 1
ATOM 613 C C . ASN A 1 88 ? -3.146 -9.381 11.618 1.00 91.81 88 ASN A C 1
ATOM 615 O O . ASN A 1 88 ? -2.776 -10.503 11.959 1.00 91.81 88 ASN A O 1
ATOM 619 N N . ALA A 1 89 ? -2.310 -8.352 11.575 1.00 90.75 89 ALA A N 1
ATOM 620 C CA . ALA A 1 89 ? -1.039 -8.441 12.276 1.00 90.75 89 ALA A CA 1
ATOM 621 C C . ALA A 1 89 ? -1.242 -8.417 13.796 1.00 90.75 89 ALA A C 1
ATOM 623 O O . ALA A 1 89 ? -2.089 -7.686 14.313 1.00 90.75 89 ALA A O 1
ATOM 624 N N . GLN A 1 90 ? -0.419 -9.184 14.515 1.00 89.00 90 GLN A N 1
ATOM 625 C CA . GLN A 1 90 ? -0.361 -9.143 15.980 1.00 89.00 90 GLN A CA 1
ATOM 626 C C . GLN A 1 90 ? 0.226 -7.835 16.506 1.00 89.00 90 GLN A C 1
ATOM 628 O O . GLN A 1 90 ? -0.214 -7.333 17.538 1.00 89.00 90 GLN A O 1
ATOM 633 N N . GLU A 1 91 ? 1.234 -7.304 15.817 1.00 81.69 91 GLU A N 1
ATOM 634 C CA . GLU A 1 91 ? 1.773 -5.979 16.096 1.00 81.69 91 GLU A CA 1
ATOM 635 C C . GLU A 1 91 ? 1.254 -5.022 15.031 1.00 81.69 91 GLU A C 1
ATOM 637 O O . GLU A 1 91 ? 1.556 -5.175 13.847 1.00 81.69 91 GLU A O 1
ATOM 642 N N . GLN A 1 92 ? 0.469 -4.043 15.467 1.00 74.81 92 GLN A N 1
ATOM 643 C CA . GLN A 1 92 ? -0.073 -3.000 14.611 1.00 74.81 92 GLN A CA 1
ATOM 644 C C . GLN A 1 92 ? 0.629 -1.691 14.946 1.00 74.81 92 GLN A C 1
ATOM 646 O O . GLN A 1 92 ? 0.833 -1.361 16.116 1.00 74.81 92 GLN A O 1
ATOM 651 N N . MET A 1 93 ? 1.019 -0.952 13.913 1.00 68.06 93 MET A N 1
ATOM 652 C CA . MET A 1 93 ? 1.435 0.434 14.079 1.00 68.06 93 MET A CA 1
ATOM 653 C C . MET A 1 93 ? 0.190 1.311 13.982 1.00 68.06 93 MET A C 1
ATOM 655 O O . MET A 1 93 ? -0.504 1.310 12.971 1.00 68.06 93 MET A O 1
ATOM 659 N N . ASP A 1 94 ? -0.081 2.066 15.035 1.00 72.69 94 ASP A N 1
ATOM 660 C CA . ASP A 1 94 ? -1.358 2.728 15.299 1.00 72.69 94 ASP A CA 1
ATOM 661 C C . ASP A 1 94 ? -1.257 4.256 15.207 1.00 72.69 94 ASP A C 1
ATOM 663 O O . ASP A 1 94 ? -1.883 4.977 15.979 1.00 72.69 94 ASP A O 1
ATOM 667 N N . TRP A 1 95 ? -0.461 4.783 14.267 1.00 86.25 95 TRP A N 1
ATOM 668 C CA . TRP A 1 95 ? -0.332 6.232 14.096 1.00 86.25 95 TRP A CA 1
ATOM 669 C C . TRP A 1 95 ? -0.770 6.744 12.724 1.00 86.25 95 TRP A C 1
ATOM 671 O O . TRP A 1 95 ? -0.561 6.103 11.699 1.00 86.25 95 TRP A O 1
ATOM 681 N N . LEU A 1 96 ? -1.341 7.948 12.706 1.00 88.00 96 LEU A N 1
ATOM 682 C CA . LEU A 1 96 ? -1.604 8.745 11.510 1.00 88.00 96 LEU A CA 1
ATOM 683 C C . LEU A 1 96 ? -0.590 9.888 11.442 1.00 88.00 96 LEU A C 1
ATOM 685 O O . LEU A 1 96 ? -0.538 10.726 12.344 1.00 88.00 96 LEU A O 1
ATOM 689 N N . ALA A 1 97 ? 0.219 9.938 10.387 1.00 88.88 97 ALA A N 1
ATOM 690 C CA . ALA A 1 97 ? 1.066 11.088 10.079 1.00 88.88 97 ALA A CA 1
ATOM 691 C C . ALA A 1 97 ? 0.289 12.123 9.280 1.00 88.88 97 ALA A C 1
ATOM 693 O O . ALA A 1 97 ? -0.529 11.753 8.445 1.00 88.88 97 ALA A O 1
ATOM 694 N N . MET A 1 98 ? 0.615 13.404 9.443 1.00 89.88 98 MET A N 1
ATOM 695 C CA . MET A 1 98 ? 0.320 14.351 8.369 1.00 89.88 98 MET A CA 1
ATOM 696 C C . MET A 1 98 ? 1.154 14.007 7.133 1.00 89.88 98 MET A C 1
ATOM 698 O O . MET A 1 98 ? 2.329 13.668 7.258 1.00 89.88 98 MET A O 1
ATOM 702 N N . ASP A 1 99 ? 0.522 14.112 5.969 1.00 86.19 99 ASP A N 1
ATOM 703 C CA . ASP A 1 99 ? 1.107 13.912 4.636 1.00 86.19 99 ASP A CA 1
ATOM 704 C C . ASP A 1 99 ? 1.086 15.203 3.794 1.00 86.19 99 ASP A C 1
ATOM 706 O O . ASP A 1 99 ? 1.708 15.319 2.745 1.00 86.19 99 ASP A O 1
ATOM 710 N N . ASP A 1 100 ? 0.392 16.226 4.289 1.00 87.31 100 ASP A N 1
ATOM 711 C CA . ASP A 1 100 ? 0.304 17.538 3.665 1.00 87.31 100 ASP A CA 1
ATOM 712 C C . ASP A 1 100 ? 0.371 18.633 4.746 1.00 87.31 100 ASP A C 1
ATOM 714 O O . ASP A 1 100 ? 0.159 18.398 5.939 1.00 87.31 100 ASP A O 1
ATOM 718 N N . ILE A 1 101 ? 0.649 19.873 4.340 1.00 91.88 101 ILE A N 1
ATOM 719 C CA . ILE A 1 101 ? 0.620 21.061 5.202 1.00 91.88 101 ILE A CA 1
ATOM 720 C C . ILE A 1 101 ? -0.769 21.327 5.791 1.00 91.88 101 ILE A C 1
ATOM 722 O O . ILE A 1 101 ? -0.885 22.107 6.739 1.00 91.88 101 ILE A O 1
ATOM 726 N N . SER A 1 102 ? -1.817 20.734 5.214 1.00 93.44 102 SER A N 1
ATOM 727 C CA . SER A 1 102 ? -3.199 20.803 5.678 1.00 93.44 102 SER A CA 1
ATOM 728 C C . SER A 1 102 ? -3.805 19.410 5.692 1.00 93.44 102 SER A C 1
ATOM 730 O O . SER A 1 102 ? -3.710 18.685 4.711 1.00 93.44 102 SER A O 1
ATOM 732 N N . ALA A 1 103 ? -4.465 19.057 6.786 1.00 93.62 103 ALA A N 1
ATOM 733 C CA . ALA A 1 103 ? -5.123 17.771 6.922 1.00 93.62 103 ALA A CA 1
ATOM 734 C C . ALA A 1 103 ? -6.455 17.908 7.657 1.00 93.62 103 ALA A C 1
ATOM 736 O O . ALA A 1 103 ? -6.723 18.911 8.321 1.00 93.62 103 ALA A O 1
ATOM 737 N N . GLN A 1 104 ? -7.292 16.889 7.540 1.00 94.50 104 GLN A N 1
ATOM 738 C CA . GLN A 1 104 ? -8.562 16.789 8.237 1.00 94.50 104 GLN A CA 1
ATOM 739 C C . GLN A 1 104 ? -8.759 15.354 8.700 1.00 94.50 104 GLN A C 1
ATOM 741 O O . GLN A 1 104 ? -8.445 14.421 7.966 1.00 94.50 104 GLN A O 1
ATOM 746 N N . ILE A 1 105 ? -9.305 15.193 9.900 1.00 94.50 105 ILE A N 1
ATOM 747 C CA . ILE A 1 105 ? -9.742 13.905 10.433 1.00 94.50 105 ILE A CA 1
ATOM 748 C C . ILE A 1 105 ? -11.177 14.032 10.937 1.00 94.50 105 ILE A C 1
ATOM 750 O O . ILE A 1 105 ? -11.507 14.980 11.657 1.00 94.50 105 ILE A O 1
ATOM 754 N N . THR A 1 106 ? -12.035 13.104 10.530 1.00 95.44 106 THR A N 1
ATOM 755 C CA . THR A 1 106 ? -13.441 13.043 10.929 1.00 95.44 106 THR A CA 1
ATOM 756 C C . THR A 1 106 ? -13.599 12.054 12.073 1.00 95.44 106 THR A C 1
ATOM 758 O O . THR A 1 106 ? -13.217 10.891 11.975 1.00 95.44 106 THR A O 1
ATOM 761 N N . ILE A 1 107 ? -14.156 12.547 13.173 1.00 95.81 107 ILE A N 1
ATOM 762 C CA . ILE A 1 107 ? -14.334 11.837 14.431 1.00 95.81 107 ILE A CA 1
ATOM 763 C C . ILE A 1 107 ? -15.813 11.463 14.576 1.00 95.81 107 ILE A C 1
ATOM 765 O O . ILE A 1 107 ? -16.655 12.368 14.632 1.00 95.81 107 ILE A O 1
ATOM 769 N N . PRO A 1 108 ? -16.152 10.163 14.641 1.00 94.25 108 PRO A N 1
ATOM 770 C CA . PRO A 1 108 ? -17.520 9.717 14.861 1.00 94.25 108 PRO A CA 1
ATOM 771 C C . PRO A 1 108 ? -17.950 9.975 16.311 1.00 94.25 108 PRO A C 1
ATOM 773 O O . PRO A 1 108 ? -17.168 9.814 17.245 1.00 94.25 108 PRO A O 1
ATOM 776 N N . LEU A 1 109 ? -19.212 10.347 16.503 1.00 93.25 109 LEU A N 1
ATOM 777 C CA . LEU A 1 109 ? -19.833 10.648 17.794 1.00 93.25 109 LEU A CA 1
ATOM 778 C C . LEU A 1 109 ? -21.104 9.811 17.991 1.00 93.25 109 LEU A C 1
ATOM 780 O O . LEU A 1 109 ? -21.692 9.310 17.033 1.00 93.25 109 LEU A O 1
ATOM 784 N N . GLN A 1 110 ? -21.576 9.696 19.234 1.00 91.25 110 GLN A N 1
ATOM 785 C CA . GLN A 1 110 ? -22.831 9.006 19.558 1.00 91.25 110 GLN A CA 1
ATOM 786 C C . GLN A 1 110 ? -24.064 9.896 19.331 1.00 91.25 110 GLN A C 1
ATOM 788 O O . GLN A 1 110 ? -25.196 9.407 19.339 1.00 91.25 110 GLN A O 1
ATOM 793 N N . GLY A 1 111 ? -23.869 11.203 19.127 1.00 89.62 111 GLY A N 1
ATOM 794 C CA . GLY A 1 111 ? -24.932 12.153 18.805 1.00 89.62 111 GLY A CA 1
ATOM 795 C C . GLY A 1 111 ? -25.795 12.545 19.996 1.00 89.62 111 GLY A C 1
ATOM 796 O O . GLY A 1 111 ? -26.945 12.963 19.822 1.00 89.62 111 GLY A O 1
ATOM 797 N N . THR A 1 112 ? -25.267 12.436 21.215 1.00 87.75 112 THR A N 1
ATOM 798 C CA . THR A 1 112 ? -26.012 12.823 22.419 1.00 87.75 112 THR A CA 1
ATOM 799 C C . THR A 1 112 ? -26.122 14.344 22.554 1.00 87.75 112 THR A C 1
ATOM 801 O O . THR A 1 112 ? -27.085 14.827 23.155 1.00 87.75 112 THR A O 1
ATOM 804 N N . GLY A 1 113 ? -25.203 15.093 21.934 1.00 86.62 113 GLY A N 1
ATOM 805 C CA . GLY A 1 113 ? -25.147 16.555 21.972 1.00 86.62 113 GLY A CA 1
ATOM 806 C C . GLY A 1 113 ? -24.577 17.108 23.284 1.00 86.62 113 GLY A C 1
ATOM 807 O O . GLY A 1 113 ? -24.203 16.370 24.197 1.00 86.62 113 GLY A O 1
ATOM 808 N N . GLY A 1 114 ? -24.520 18.436 23.388 1.00 92.31 114 GLY A N 1
ATOM 809 C CA . GLY A 1 114 ? -23.899 19.141 24.512 1.00 92.31 114 GLY A CA 1
ATOM 810 C C . GLY A 1 114 ? -22.395 19.333 24.324 1.00 92.31 114 GLY A C 1
ATOM 811 O O . GLY A 1 114 ? -21.915 19.430 23.196 1.00 92.31 114 GLY A O 1
ATOM 812 N N . GLU A 1 115 ? -21.656 19.436 25.430 1.00 94.38 115 GLU A N 1
ATOM 813 C CA . GLU A 1 115 ? -20.202 19.597 25.380 1.00 94.38 115 GLU A CA 1
ATOM 814 C C . GLU A 1 115 ? -19.534 18.293 24.924 1.00 94.38 115 GLU A C 1
ATOM 816 O O . GLU A 1 115 ? -19.764 17.222 25.497 1.00 94.38 115 GLU A O 1
ATOM 821 N N . VAL A 1 116 ? -18.702 18.413 23.893 1.00 94.81 116 VAL A N 1
ATOM 822 C CA . VAL A 1 116 ? -17.862 17.347 23.353 1.00 94.81 116 VAL A CA 1
ATOM 823 C C . VAL A 1 116 ? -16.418 17.800 23.422 1.00 94.81 116 VAL A C 1
ATOM 825 O O . VAL A 1 116 ? -16.093 18.919 23.015 1.00 94.81 116 VAL A O 1
ATOM 828 N N . SER A 1 117 ? -15.556 16.922 23.922 1.00 95.94 117 SER A N 1
ATOM 829 C CA . SER A 1 117 ? -14.117 17.128 23.946 1.00 95.94 117 SER A CA 1
ATOM 830 C C . SER A 1 117 ? -13.398 16.008 23.208 1.00 95.94 117 SER A C 1
ATOM 832 O O . SER A 1 117 ? -13.687 14.839 23.433 1.00 95.94 117 SER A O 1
ATOM 834 N N . ILE A 1 118 ? -12.472 16.370 22.328 1.00 97.38 118 ILE A N 1
ATOM 835 C CA . ILE A 1 118 ? -11.653 15.448 21.542 1.00 97.38 118 ILE A CA 1
ATOM 836 C C . ILE A 1 118 ? -10.200 15.720 21.892 1.00 97.38 118 ILE A C 1
ATOM 838 O O . ILE A 1 118 ? -9.767 16.870 21.822 1.00 97.38 118 ILE A O 1
ATOM 842 N N . LYS A 1 119 ? -9.448 14.687 22.259 1.00 97.56 119 LYS A N 1
ATOM 843 C CA . LYS A 1 119 ? -8.020 14.792 22.559 1.00 97.56 119 LYS A CA 1
ATOM 844 C C . LYS A 1 119 ? -7.228 13.921 21.595 1.00 97.56 119 LYS A C 1
ATOM 846 O O . LYS A 1 119 ? -7.529 12.741 21.451 1.00 97.56 119 LYS A O 1
ATOM 851 N N . PHE A 1 120 ? -6.218 14.505 20.964 1.00 97.50 120 PHE A N 1
ATOM 852 C CA . PHE A 1 120 ? -5.207 13.776 20.205 1.00 97.50 120 PHE A CA 1
ATOM 853 C C . PHE A 1 120 ? -3.972 13.584 21.073 1.00 97.50 120 PHE A C 1
ATOM 855 O O . PHE A 1 120 ? -3.491 14.559 21.649 1.00 97.50 120 PHE A O 1
ATOM 862 N N . THR A 1 121 ? -3.457 12.359 21.133 1.00 96.69 121 THR A N 1
ATOM 863 C CA . THR A 1 121 ? -2.120 12.061 21.670 1.00 96.69 121 THR A CA 1
ATOM 864 C C . THR A 1 121 ? -1.141 11.971 20.502 1.00 96.69 121 THR A C 1
ATOM 866 O O . THR A 1 121 ? -1.454 11.362 19.474 1.00 96.69 121 THR A O 1
ATOM 869 N N . PHE A 1 122 ? 0.035 12.582 20.636 1.00 94.50 122 PHE A N 1
ATOM 870 C CA . PHE A 1 122 ? 1.072 12.574 19.607 1.00 94.50 122 PHE A CA 1
ATOM 871 C C . PHE A 1 122 ? 2.201 11.596 19.935 1.00 94.50 122 PHE A C 1
ATOM 873 O O . PHE A 1 122 ? 2.610 11.462 21.086 1.00 94.50 122 PHE A O 1
ATOM 880 N N . LYS A 1 123 ? 2.762 10.965 18.896 1.00 92.25 123 LYS A N 1
ATOM 881 C CA . LYS A 1 123 ? 3.910 10.049 19.013 1.00 92.25 123 LYS A CA 1
ATOM 882 C C . LYS A 1 123 ? 5.138 10.727 19.618 1.00 92.25 123 LYS A C 1
ATOM 884 O O . LYS A 1 123 ? 5.847 10.132 20.423 1.00 92.25 123 LYS A O 1
ATOM 889 N N . ASP A 1 124 ? 5.384 11.960 19.187 1.00 91.31 124 ASP A N 1
ATOM 890 C CA . ASP A 1 124 ? 6.476 12.811 19.634 1.00 91.31 124 ASP A CA 1
ATOM 891 C C . ASP A 1 124 ? 5.891 14.137 20.132 1.00 91.31 124 ASP A C 1
ATOM 893 O O . ASP A 1 124 ? 4.962 14.680 19.530 1.00 91.31 124 ASP A O 1
ATOM 897 N N . SER A 1 125 ? 6.452 14.683 21.215 1.00 94.38 125 SER A N 1
ATOM 898 C CA . SER A 1 125 ? 5.999 15.962 21.770 1.00 94.38 125 SER A CA 1
ATOM 899 C C . SER A 1 125 ? 6.154 17.090 20.743 1.00 94.38 125 SER A C 1
ATOM 901 O O . SER A 1 125 ? 7.249 17.341 20.228 1.00 94.38 125 SER A O 1
ATOM 903 N N . LEU A 1 126 ? 5.059 17.792 20.454 1.00 93.25 126 LEU A N 1
ATOM 904 C CA . LEU A 1 126 ? 5.029 18.871 19.479 1.00 93.25 126 LEU A CA 1
ATOM 905 C C . LEU A 1 126 ? 5.696 20.134 20.029 1.00 93.25 126 LEU A C 1
ATOM 907 O O . LEU A 1 126 ? 5.382 20.620 21.118 1.00 93.25 126 LEU A O 1
ATOM 911 N N . VAL A 1 127 ? 6.579 20.728 19.227 1.00 90.94 127 VAL A N 1
ATOM 912 C CA . VAL A 1 127 ? 7.133 22.058 19.505 1.00 90.94 127 VAL A CA 1
ATOM 913 C C . VAL A 1 127 ? 6.092 23.127 19.166 1.00 90.94 127 VAL A C 1
ATOM 915 O O . VAL A 1 127 ? 5.320 22.991 18.217 1.00 90.94 127 VAL A O 1
ATOM 918 N N . GLU A 1 128 ? 6.088 24.219 19.931 1.00 87.12 128 GLU A N 1
ATOM 919 C CA . GLU A 1 128 ? 5.191 25.355 19.718 1.00 87.12 128 GLU A CA 1
ATOM 920 C C . GLU A 1 128 ? 5.216 25.857 18.264 1.00 87.12 128 GLU A C 1
ATOM 922 O O . GLU A 1 128 ? 6.280 26.027 17.665 1.00 87.12 128 GLU A O 1
ATOM 927 N N . ASN A 1 129 ? 4.030 26.142 17.715 1.00 85.31 129 ASN A N 1
ATOM 928 C CA . ASN A 1 129 ? 3.807 26.624 16.348 1.00 85.31 129 ASN A CA 1
ATOM 929 C C . ASN A 1 129 ? 4.121 25.626 15.218 1.00 85.31 129 ASN A C 1
ATOM 931 O O . ASN A 1 129 ? 4.042 26.023 14.054 1.00 85.31 129 ASN A O 1
ATOM 935 N N . ILE A 1 130 ? 4.421 24.353 15.516 1.00 90.44 130 ILE A N 1
ATOM 936 C CA . ILE A 1 130 ? 4.490 23.310 14.476 1.00 90.44 130 ILE A CA 1
ATOM 937 C C . ILE A 1 130 ? 3.104 23.037 13.901 1.00 90.44 130 ILE A C 1
ATOM 939 O O . ILE A 1 130 ? 2.963 23.010 12.681 1.00 90.44 130 ILE A O 1
ATOM 943 N N . LEU A 1 131 ? 2.110 22.856 14.772 1.00 95.62 131 LEU A N 1
ATOM 944 C CA . LEU A 1 131 ? 0.744 22.493 14.416 1.00 95.62 131 LEU A CA 1
ATOM 945 C C . LEU A 1 131 ? -0.228 23.584 14.864 1.00 95.62 131 LEU A C 1
ATOM 947 O O . LEU A 1 131 ? -0.168 24.063 15.996 1.00 95.62 131 LEU A O 1
ATOM 951 N N . LYS A 1 132 ? -1.168 23.934 13.990 1.00 96.50 132 LYS A N 1
ATOM 952 C CA . LYS A 1 132 ? -2.417 24.598 14.351 1.00 96.50 132 LYS A CA 1
ATOM 953 C C . LYS A 1 132 ? -3.576 23.654 14.092 1.00 96.50 132 LYS A C 1
ATOM 955 O O . LYS A 1 132 ? -3.612 23.018 13.044 1.00 96.50 132 LYS A O 1
ATOM 960 N N . ALA A 1 133 ? -4.522 23.587 15.016 1.00 97.38 133 ALA A N 1
ATOM 961 C CA . ALA A 1 133 ? -5.645 22.669 14.907 1.00 97.38 133 ALA A CA 1
ATOM 962 C C . ALA A 1 133 ? -6.929 23.239 15.518 1.00 97.38 133 ALA A C 1
ATOM 964 O O . ALA A 1 133 ? -6.884 24.169 16.327 1.00 97.38 133 ALA A O 1
ATOM 965 N N . GLY A 1 134 ? -8.071 22.694 15.107 1.00 97.50 134 GLY A N 1
ATOM 966 C CA . GLY A 1 134 ? -9.387 23.079 15.612 1.00 97.50 134 GLY A CA 1
ATOM 967 C C . GLY A 1 134 ? -10.527 22.456 14.811 1.00 97.50 134 GLY A C 1
ATOM 968 O O . GLY A 1 134 ? -10.310 21.869 13.752 1.00 97.50 134 GLY A O 1
ATOM 969 N N . PHE A 1 135 ? -11.759 22.595 15.302 1.00 97.31 135 PHE A N 1
ATOM 970 C CA . PHE A 1 135 ? -12.949 22.125 14.589 1.00 97.31 135 PHE A CA 1
ATOM 971 C C . PHE A 1 135 ? -13.101 22.809 13.228 1.00 97.31 135 PHE A C 1
ATOM 973 O O . PHE A 1 135 ? -12.773 23.989 13.057 1.00 97.31 135 PHE A O 1
ATOM 980 N N . THR A 1 136 ? -13.668 22.096 12.264 1.00 95.88 136 THR A N 1
ATOM 981 C CA . THR A 1 136 ? -14.016 22.675 10.965 1.00 95.88 136 THR A CA 1
ATOM 982 C C . THR A 1 136 ? -14.952 23.873 11.132 1.00 95.88 136 THR A C 1
ATOM 984 O O . THR A 1 136 ? -15.938 23.814 11.861 1.00 95.88 136 THR A O 1
ATOM 987 N N . GLY A 1 137 ? -14.619 24.985 10.470 1.00 92.12 137 GLY A N 1
ATOM 988 C CA . GLY A 1 137 ? -15.344 26.254 10.595 1.00 92.12 137 GLY A CA 1
ATOM 989 C C . GLY A 1 137 ? -14.940 27.118 11.798 1.00 92.12 137 GLY A C 1
ATOM 990 O O . GLY A 1 137 ? -15.490 28.207 11.954 1.00 92.12 137 GLY A O 1
ATOM 991 N N . SER A 1 138 ? -13.981 26.678 12.621 1.00 93.56 138 SER A N 1
ATOM 992 C CA . SER A 1 138 ? -13.400 27.471 13.714 1.00 93.56 138 SER A CA 1
ATOM 993 C C . SER A 1 138 ? -12.005 28.015 13.368 1.00 93.56 138 SER A C 1
ATOM 995 O O . SER A 1 138 ? -11.350 27.545 12.438 1.00 93.56 138 SER A O 1
ATOM 997 N N . GLU A 1 139 ? -11.550 29.025 14.116 1.00 94.00 139 GLU A N 1
ATOM 998 C CA . GLU A 1 139 ? -10.166 29.512 14.046 1.00 94.00 139 GLU A CA 1
ATOM 999 C C . GLU A 1 139 ? -9.200 28.454 14.600 1.00 94.00 139 GLU A C 1
ATOM 1001 O O . GLU A 1 139 ? -9.396 27.950 15.708 1.00 94.00 139 GLU A O 1
ATOM 1006 N N . LEU A 1 140 ? -8.133 28.144 13.855 1.00 95.88 140 LEU A N 1
ATOM 1007 C CA . LEU A 1 140 ? -7.134 27.162 14.283 1.00 95.88 140 LEU A CA 1
ATOM 1008 C C . LEU A 1 140 ? -6.180 27.768 15.318 1.00 95.88 140 LEU A C 1
ATOM 1010 O O . LEU A 1 140 ? -5.587 28.829 15.093 1.00 95.88 140 LEU A O 1
ATOM 1014 N N . SER A 1 141 ? -5.966 27.062 16.426 1.00 94.50 141 SER A N 1
ATOM 1015 C CA . SER A 1 141 ? -5.063 27.480 17.501 1.00 94.50 141 SER A CA 1
ATOM 1016 C C . SER A 1 141 ? -3.784 26.644 17.514 1.00 94.50 141 SER A C 1
ATOM 1018 O O . SER A 1 141 ? -3.786 25.482 17.108 1.00 94.50 141 SER A O 1
ATOM 1020 N N . SER A 1 142 ? -2.674 27.254 17.942 1.00 95.31 142 SER A N 1
ATOM 1021 C CA . SER A 1 142 ? -1.366 26.589 18.042 1.00 95.31 142 SER A CA 1
ATOM 1022 C C . SER A 1 142 ? -1.410 25.472 19.086 1.00 95.31 142 SER A C 1
ATOM 1024 O O . SER A 1 142 ? -1.904 25.702 20.189 1.00 95.31 142 SER A O 1
ATOM 1026 N N . GLN A 1 143 ? -0.892 24.297 18.734 1.00 95.44 143 GLN A N 1
ATOM 1027 C CA . GLN A 1 143 ? -0.793 23.123 19.602 1.00 95.44 143 GLN A CA 1
ATOM 1028 C C . GLN A 1 143 ? 0.676 22.815 19.910 1.00 95.44 143 GLN A C 1
ATOM 1030 O O . GLN A 1 143 ? 1.560 23.051 19.081 1.00 95.44 143 GLN A O 1
ATOM 1035 N N . SER A 1 144 ? 0.940 22.294 21.106 1.00 94.38 144 SER A N 1
ATOM 1036 C CA . SER A 1 144 ? 2.267 21.874 21.558 1.00 94.38 144 SER A CA 1
ATOM 1037 C C . SER A 1 144 ? 2.152 20.858 22.692 1.00 94.38 144 SER A C 1
ATOM 1039 O O . SER A 1 144 ? 1.107 20.759 23.328 1.00 94.38 144 SER A O 1
ATOM 1041 N N . GLY A 1 145 ? 3.236 20.136 22.975 1.00 95.75 145 GLY A N 1
ATOM 1042 C CA . GLY A 1 145 ? 3.248 19.094 23.998 1.00 95.75 145 GLY A CA 1
ATOM 1043 C C . GLY A 1 145 ? 2.881 17.715 23.452 1.00 95.75 145 GLY A C 1
ATOM 1044 O O . GLY A 1 145 ? 2.935 17.469 22.250 1.00 95.75 145 GLY A O 1
ATOM 1045 N N . GLU A 1 146 ? 2.591 16.789 24.362 1.00 97.06 146 GLU A N 1
ATOM 1046 C CA . GLU A 1 146 ? 2.277 15.388 24.038 1.00 97.06 146 GLU A CA 1
ATOM 1047 C C . GLU A 1 146 ? 0.822 15.197 23.587 1.00 97.06 146 GLU A C 1
ATOM 1049 O O . GLU A 1 146 ? 0.511 14.212 22.923 1.00 97.06 146 GLU A O 1
ATOM 1054 N N . ASP A 1 147 ? -0.054 16.155 23.890 1.00 96.62 147 ASP A N 1
ATOM 1055 C CA . ASP A 1 147 ? -1.477 16.090 23.587 1.00 96.62 147 ASP A CA 1
ATOM 1056 C C . ASP A 1 147 ? -2.051 17.441 23.132 1.00 96.62 147 ASP A C 1
ATOM 1058 O O . ASP A 1 147 ? -1.519 18.510 23.434 1.00 96.62 147 ASP A O 1
ATOM 1062 N N . ALA A 1 148 ? -3.148 17.383 22.378 1.00 95.94 148 ALA A N 1
ATOM 1063 C CA . ALA A 1 148 ? -3.965 18.536 22.009 1.00 95.94 148 ALA A CA 1
ATOM 1064 C C . ALA A 1 148 ? -5.439 18.228 22.274 1.00 95.94 148 ALA A C 1
ATOM 1066 O O . ALA A 1 148 ? -5.947 17.212 21.804 1.00 95.94 148 ALA A O 1
ATOM 1067 N N . GLN A 1 149 ? -6.135 19.115 22.989 1.00 96.19 149 GLN A N 1
ATOM 1068 C CA . GLN A 1 149 ? -7.544 18.948 23.345 1.00 96.19 149 GLN A CA 1
ATOM 1069 C C . GLN A 1 149 ? -8.415 20.047 22.727 1.00 96.19 149 GLN A C 1
ATOM 1071 O O . GLN A 1 149 ? -8.152 21.242 22.875 1.00 96.19 149 GLN A O 1
ATOM 1076 N N . PHE A 1 150 ? -9.502 19.634 22.083 1.00 95.56 150 PHE A N 1
ATOM 1077 C CA . PHE A 1 150 ? -10.478 20.490 21.419 1.00 95.56 150 PHE A CA 1
ATOM 1078 C C . PHE A 1 150 ? -11.838 20.307 22.081 1.00 95.56 150 PHE A C 1
ATOM 1080 O O . PHE A 1 150 ? -12.316 19.184 22.189 1.00 95.56 150 PHE A O 1
ATOM 1087 N N . THR A 1 151 ? -12.493 21.395 22.484 1.00 94.75 151 THR A N 1
ATOM 1088 C CA . THR A 1 151 ? -13.825 21.333 23.106 1.00 94.75 151 THR A CA 1
ATOM 1089 C C . THR A 1 151 ? -14.802 22.247 22.382 1.00 94.75 151 THR A C 1
ATOM 1091 O O . THR A 1 151 ? -14.471 23.387 22.056 1.00 94.75 151 THR A O 1
ATOM 1094 N N . THR A 1 152 ? -16.012 21.753 22.133 1.00 94.25 152 THR A N 1
ATOM 1095 C CA . THR A 1 152 ? -17.111 22.521 21.536 1.00 94.25 152 THR A CA 1
ATOM 1096 C C . THR A 1 152 ? -18.457 22.070 22.101 1.00 94.25 152 THR A C 1
ATOM 1098 O O . THR A 1 152 ? -18.541 21.049 22.777 1.00 94.25 152 THR A O 1
ATOM 1101 N N . ASN A 1 153 ? -19.517 22.832 21.833 1.00 94.31 153 ASN A N 1
ATOM 1102 C CA . ASN A 1 153 ? -20.888 22.420 22.127 1.00 94.31 153 ASN A CA 1
ATOM 1103 C C . ASN A 1 153 ? -21.608 22.074 20.824 1.00 94.31 153 ASN A C 1
ATOM 1105 O O . ASN A 1 153 ? -21.630 22.888 19.901 1.00 94.31 153 ASN A O 1
ATOM 1109 N N . LEU A 1 154 ? -22.210 20.889 20.770 1.00 93.75 154 LEU A N 1
ATOM 1110 C CA . LEU A 1 154 ? -22.935 20.383 19.609 1.00 93.75 154 LEU A CA 1
ATOM 1111 C C . LEU A 1 154 ? -24.427 20.246 19.907 1.00 93.75 154 LEU A C 1
ATOM 1113 O O . LEU A 1 154 ? -24.845 20.000 21.041 1.00 93.75 154 LEU A O 1
ATOM 1117 N N . GLU A 1 155 ? -25.242 20.393 18.868 1.00 93.69 155 GLU A N 1
ATOM 1118 C CA . GLU A 1 155 ? -26.662 20.063 18.943 1.00 93.69 155 GLU A CA 1
ATOM 1119 C C . GLU A 1 155 ? -26.859 18.544 19.059 1.00 93.69 155 GLU A C 1
ATOM 1121 O O . GLU A 1 155 ? -26.007 17.745 18.664 1.00 93.69 155 GLU A O 1
ATOM 1126 N N . GLN A 1 156 ? -28.001 18.130 19.609 1.00 93.06 156 GLN A N 1
ATOM 1127 C CA . GLN A 1 156 ? -28.354 16.714 19.670 1.00 93.06 156 GLN A CA 1
ATOM 1128 C C . GLN A 1 156 ? -28.533 16.147 18.253 1.00 93.06 156 GLN A C 1
ATOM 1130 O O . GLN A 1 156 ? -29.179 16.768 17.410 1.00 93.06 156 GLN A O 1
ATOM 1135 N N . GLY A 1 157 ? -28.008 14.945 18.012 1.00 92.69 157 GLY A N 1
ATOM 1136 C CA . GLY A 1 157 ? -28.095 14.253 16.725 1.00 92.69 157 GLY A CA 1
ATOM 1137 C C . GLY A 1 157 ? -26.923 14.492 15.769 1.00 92.69 157 GLY A C 1
ATOM 1138 O O . GLY A 1 157 ? -26.932 13.920 14.684 1.00 92.69 157 GLY A O 1
ATOM 1139 N N . VAL A 1 158 ? -25.913 15.288 16.142 1.00 94.56 158 VAL A N 1
ATOM 1140 C CA . VAL A 1 158 ? -24.662 15.407 15.369 1.00 94.56 158 VAL A CA 1
ATOM 1141 C C . VAL A 1 158 ? -23.813 14.150 15.570 1.00 94.56 158 VAL A C 1
ATOM 1143 O O . VAL A 1 158 ? -23.311 13.919 16.662 1.00 94.56 158 VAL A O 1
ATOM 1146 N N . THR A 1 159 ? -23.653 13.336 14.527 1.00 94.75 159 THR A N 1
ATOM 1147 C CA . THR A 1 159 ? -22.984 12.021 14.606 1.00 94.75 159 THR A CA 1
ATOM 1148 C C . THR A 1 159 ? -21.509 12.039 14.221 1.00 94.75 159 THR A C 1
ATOM 1150 O O . THR A 1 159 ? -20.844 11.017 14.331 1.00 94.75 159 THR A O 1
ATOM 1153 N N . GLU A 1 160 ? -20.987 13.168 13.757 1.00 95.75 160 GLU A N 1
ATOM 1154 C CA . GLU A 1 160 ? -19.584 13.310 13.377 1.00 95.75 160 GLU A CA 1
ATOM 1155 C C . GLU A 1 160 ? -19.142 14.770 13.458 1.00 95.75 160 GLU A C 1
ATOM 1157 O O . GLU A 1 160 ? -19.946 15.696 13.314 1.00 95.75 160 GLU A O 1
ATOM 1162 N N . VAL A 1 161 ? -17.848 14.972 13.674 1.00 96.19 161 VAL A N 1
ATOM 1163 C CA . VAL A 1 161 ? -17.190 16.279 13.599 1.00 96.19 161 VAL A CA 1
ATOM 1164 C C . VAL A 1 161 ? -15.816 16.126 12.980 1.00 96.19 161 VAL A C 1
ATOM 1166 O O . VAL A 1 161 ? -15.153 15.118 13.186 1.00 96.19 161 VAL A O 1
ATOM 1169 N N . SER A 1 162 ? -15.344 17.152 12.281 1.00 97.25 162 SER A N 1
ATOM 1170 C CA . SER A 1 162 ? -14.017 17.117 11.666 1.00 97.25 162 SER A CA 1
ATOM 1171 C C . SER A 1 162 ? -13.066 18.104 12.335 1.00 97.25 162 SER A C 1
ATOM 1173 O O . SER A 1 162 ? -13.410 19.278 12.518 1.00 97.25 162 SER A O 1
ATOM 1175 N N . ILE A 1 163 ? -11.861 17.641 12.665 1.00 98.00 163 ILE A N 1
ATOM 1176 C CA . ILE A 1 163 ? -10.750 18.466 13.150 1.00 98.00 163 ILE A CA 1
ATOM 1177 C C . ILE A 1 163 ? -9.827 18.768 11.972 1.00 98.00 163 ILE A C 1
ATOM 1179 O O . ILE A 1 163 ? -9.318 17.857 11.324 1.00 98.00 163 ILE A O 1
ATOM 1183 N N . ASN A 1 164 ? -9.607 20.053 11.711 1.00 97.75 164 ASN A N 1
ATOM 1184 C CA . ASN A 1 164 ? -8.645 20.527 10.727 1.00 97.75 164 ASN A CA 1
ATOM 1185 C C . ASN A 1 164 ? -7.282 20.715 11.387 1.00 97.75 164 ASN A C 1
ATOM 1187 O O . ASN A 1 164 ? -7.182 21.224 12.505 1.00 97.75 164 ASN A O 1
ATOM 1191 N N . LEU A 1 165 ? -6.240 20.355 10.654 1.00 96.56 165 LEU A N 1
ATOM 1192 C CA . LEU A 1 165 ? -4.840 20.416 11.039 1.00 96.56 165 LEU A CA 1
ATOM 1193 C C . LEU A 1 165 ? -4.100 21.255 9.995 1.00 96.56 165 LEU A C 1
ATOM 1195 O O . LEU A 1 165 ? -4.333 21.115 8.798 1.00 96.56 165 LEU A O 1
ATOM 1199 N N . SER A 1 166 ? -3.196 22.124 10.434 1.00 96.31 166 SER A N 1
ATOM 1200 C CA . SER A 1 166 ? -2.306 22.883 9.557 1.00 96.31 166 SER A CA 1
ATOM 1201 C C . SER A 1 166 ? -0.918 22.953 10.172 1.00 96.31 166 SER A C 1
ATOM 1203 O O . SER A 1 166 ? -0.763 23.478 11.277 1.00 96.31 166 SER A O 1
ATOM 1205 N N . ALA A 1 167 ? 0.091 22.424 9.480 1.00 93.25 167 ALA A N 1
ATOM 1206 C CA . ALA A 1 167 ? 1.427 22.280 10.043 1.00 93.25 167 ALA A CA 1
ATOM 1207 C C . ALA A 1 167 ? 2.542 22.736 9.097 1.00 93.25 167 ALA A C 1
ATOM 1209 O O . ALA A 1 167 ? 2.659 22.282 7.962 1.00 93.25 167 ALA A O 1
ATOM 1210 N N . ALA A 1 168 ? 3.422 23.609 9.598 1.00 80.88 168 ALA A N 1
ATOM 1211 C CA . ALA A 1 168 ? 4.599 24.077 8.857 1.00 80.88 168 ALA A CA 1
ATOM 1212 C C . ALA A 1 168 ? 5.727 23.025 8.811 1.00 80.88 168 ALA A C 1
ATOM 1214 O O . ALA A 1 168 ? 6.569 23.059 7.916 1.00 80.88 168 ALA A O 1
ATOM 1215 N N . GLY A 1 169 ? 5.738 22.097 9.773 1.00 77.81 169 GLY A N 1
ATOM 1216 C CA . GLY A 1 169 ? 6.621 20.930 9.838 1.00 77.81 169 GLY A CA 1
ATOM 1217 C C . GLY A 1 169 ? 5.805 19.643 9.905 1.00 77.81 169 GLY A C 1
ATOM 1218 O O . GLY A 1 169 ? 5.972 18.870 10.841 1.00 77.81 169 GLY A O 1
ATOM 1219 N N . TRP A 1 170 ? 4.882 19.466 8.957 1.00 77.25 170 TRP A N 1
ATOM 1220 C CA . TRP A 1 170 ? 3.868 18.403 8.940 1.00 77.25 170 TRP A CA 1
ATOM 1221 C C . TRP A 1 170 ? 4.434 16.990 9.160 1.00 77.25 170 TRP A C 1
ATOM 1223 O O . TRP A 1 170 ? 3.853 16.231 9.926 1.00 77.25 170 TRP A O 1
ATOM 1233 N N . LEU A 1 171 ? 5.635 16.687 8.652 1.00 80.75 171 LEU A N 1
ATOM 1234 C CA . LEU A 1 171 ? 6.336 15.409 8.882 1.00 80.75 171 LEU A CA 1
ATOM 1235 C C . LEU A 1 171 ? 6.560 15.048 10.368 1.00 80.75 171 LEU A C 1
ATOM 1237 O O . LEU A 1 171 ? 6.800 13.885 10.697 1.00 80.75 171 LEU A O 1
ATOM 1241 N N . ALA A 1 172 ? 6.529 16.035 11.269 1.00 84.44 172 ALA A N 1
ATOM 1242 C CA . ALA A 1 172 ? 6.678 15.831 12.709 1.00 84.44 172 ALA A CA 1
ATOM 1243 C C . ALA A 1 172 ? 5.354 15.497 13.419 1.00 84.44 172 ALA A C 1
ATOM 1245 O O . ALA A 1 172 ? 5.380 15.073 14.571 1.00 84.44 172 ALA A O 1
ATOM 1246 N N . VAL A 1 173 ? 4.202 15.696 12.772 1.00 92.50 173 VAL A N 1
ATOM 1247 C CA . VAL A 1 173 ? 2.887 15.496 13.392 1.00 92.50 173 VAL A CA 1
ATOM 1248 C C . VAL A 1 173 ? 2.426 14.065 13.148 1.00 92.50 173 VAL A C 1
ATOM 1250 O O . VAL A 1 173 ? 2.125 13.686 12.017 1.00 92.50 173 VAL A O 1
ATOM 1253 N N . LYS A 1 174 ? 2.371 13.276 14.224 1.00 92.62 174 LYS A N 1
ATOM 1254 C CA . LYS A 1 174 ? 1.920 11.880 14.216 1.00 92.62 174 LYS A CA 1
ATOM 1255 C C . LYS A 1 174 ? 0.965 11.658 15.377 1.00 92.62 174 LYS A C 1
ATOM 1257 O O . LYS A 1 174 ? 1.394 11.763 16.522 1.00 92.62 174 LYS A O 1
ATOM 1262 N N . ILE A 1 175 ? -0.299 11.391 15.085 1.00 93.81 175 ILE A N 1
ATOM 1263 C CA . ILE A 1 175 ? -1.348 11.112 16.073 1.00 93.81 175 ILE A CA 1
ATOM 1264 C C . ILE A 1 175 ? -1.329 9.613 16.350 1.00 93.81 175 ILE A C 1
ATOM 1266 O O . ILE A 1 175 ? -1.314 8.857 15.390 1.00 93.81 175 ILE A O 1
ATOM 1270 N N . THR A 1 176 ? -1.317 9.188 17.611 1.00 92.44 176 THR A N 1
ATOM 1271 C CA . THR A 1 176 ? -1.343 7.765 18.017 1.00 92.44 176 THR A CA 1
ATOM 1272 C C . THR A 1 176 ? -2.659 7.366 18.673 1.00 92.44 176 THR A C 1
ATOM 1274 O O . THR A 1 176 ? -2.998 6.197 18.738 1.00 92.44 176 THR A O 1
ATOM 1277 N N . GLU A 1 177 ? -3.406 8.332 19.199 1.00 94.12 177 GLU A N 1
ATOM 1278 C CA . GLU A 1 177 ? -4.628 8.063 19.950 1.00 94.12 177 GLU A CA 1
ATOM 1279 C C . GLU A 1 177 ? -5.607 9.214 19.759 1.00 94.12 177 GLU A C 1
ATOM 1281 O O . GLU A 1 177 ? -5.211 10.385 19.684 1.00 94.12 177 GLU A O 1
ATOM 1286 N N . VAL A 1 178 ? -6.890 8.865 19.713 1.00 96.12 178 VAL A N 1
ATOM 1287 C CA . VAL A 1 178 ? -7.993 9.818 19.731 1.00 96.12 178 VAL A CA 1
ATOM 1288 C C . VAL A 1 178 ? -8.952 9.431 20.848 1.00 96.12 178 VAL A C 1
ATOM 1290 O O . VAL A 1 178 ? -9.639 8.414 20.763 1.00 96.12 178 VAL A O 1
ATOM 1293 N N . ASP A 1 179 ? -9.029 10.279 21.869 1.00 96.31 179 ASP A N 1
ATOM 1294 C CA . ASP A 1 179 ? -10.019 10.173 22.937 1.00 96.31 179 ASP A CA 1
ATOM 1295 C C . ASP A 1 179 ? -11.183 11.126 22.684 1.00 96.31 179 ASP A C 1
ATOM 1297 O O . ASP A 1 179 ? -10.999 12.286 22.307 1.00 96.31 179 ASP A O 1
ATOM 1301 N N . ILE A 1 180 ? -12.390 10.650 22.961 1.00 96.00 180 ILE A N 1
ATOM 1302 C CA . ILE A 1 180 ? -13.648 11.369 22.796 1.00 96.00 180 ILE A CA 1
ATOM 1303 C C . ILE A 1 180 ? -14.373 11.366 24.136 1.00 96.00 180 ILE A C 1
ATOM 1305 O O . ILE A 1 180 ? -14.679 10.311 24.690 1.00 96.00 180 ILE A O 1
ATOM 1309 N N . VAL A 1 181 ? -14.694 12.550 24.647 1.00 94.19 181 VAL A N 1
ATOM 1310 C CA . VAL A 1 181 ? -15.564 12.742 25.807 1.00 94.19 181 VAL A CA 1
ATOM 1311 C C . VAL A 1 181 ? -16.840 13.423 25.340 1.00 94.19 181 VAL A C 1
ATOM 1313 O O . VAL A 1 181 ? -16.834 14.609 25.021 1.00 94.19 181 VAL A O 1
ATOM 1316 N N . GLU A 1 182 ? -17.944 12.683 25.329 1.00 89.44 182 GLU A N 1
ATOM 1317 C CA . GLU A 1 182 ? -19.264 13.174 24.934 1.00 89.44 182 GLU A CA 1
ATOM 1318 C C . GLU A 1 182 ? -20.239 13.020 26.110 1.00 89.44 182 GLU A C 1
ATOM 1320 O O . GLU A 1 182 ? -20.378 11.945 26.700 1.00 89.44 182 GLU A O 1
ATOM 1325 N N . SER A 1 183 ? -20.896 14.119 26.510 1.00 82.38 183 SER A N 1
ATOM 1326 C CA . SER A 1 183 ? -21.845 14.124 27.642 1.00 82.38 183 SER A CA 1
ATOM 1327 C C . SER A 1 183 ? -21.265 13.552 28.954 1.00 82.38 183 SER A C 1
ATOM 1329 O O . SER A 1 183 ? -21.970 12.933 29.752 1.00 82.38 183 SER A O 1
ATOM 1331 N N . GLY A 1 184 ? -19.961 13.746 29.182 1.00 79.75 184 GLY A N 1
ATOM 1332 C CA . GLY A 1 184 ? -19.245 13.245 30.361 1.00 79.75 184 GLY A CA 1
ATOM 1333 C C . GLY A 1 184 ? -18.881 11.756 30.316 1.00 79.75 184 GLY A C 1
ATOM 1334 O O . GLY A 1 184 ? -18.327 11.249 31.291 1.00 79.75 184 GLY A O 1
ATOM 1335 N N . THR A 1 185 ? -19.161 11.063 29.208 1.00 83.56 185 THR A N 1
ATOM 1336 C CA . THR A 1 185 ? -18.713 9.685 28.964 1.00 83.56 185 THR A CA 1
ATOM 1337 C C . THR A 1 185 ? -17.488 9.714 28.059 1.00 83.56 185 THR A C 1
ATOM 1339 O O . THR A 1 185 ? -17.543 10.284 26.974 1.00 83.56 185 THR A O 1
ATOM 1342 N N . GLY A 1 186 ? -16.382 9.131 28.521 1.00 87.62 186 GLY A N 1
ATOM 1343 C CA . GLY A 1 186 ? -15.152 8.989 27.742 1.00 87.62 186 GLY A CA 1
ATOM 1344 C C . GLY A 1 186 ? -15.125 7.683 26.950 1.00 87.62 186 GLY A C 1
ATOM 1345 O O . GLY A 1 186 ? -15.595 6.652 27.433 1.00 87.62 186 GLY A O 1
ATOM 1346 N N . SER A 1 187 ? -14.548 7.735 25.759 1.00 91.19 187 SER A N 1
ATOM 1347 C CA . SER A 1 187 ? -14.233 6.598 24.894 1.00 91.19 187 SER A CA 1
ATOM 1348 C C . SER A 1 187 ? -12.955 6.895 24.115 1.00 91.19 187 SER A C 1
ATOM 1350 O O . SER A 1 187 ? -12.622 8.063 23.932 1.00 91.19 187 SER A O 1
ATOM 1352 N N . SER A 1 188 ? -12.278 5.858 23.640 1.00 90.75 188 SER A N 1
ATOM 1353 C CA . SER A 1 188 ? -11.106 5.975 22.769 1.00 90.75 188 SER A CA 1
ATOM 1354 C C . SER A 1 188 ? -11.422 5.293 21.445 1.00 90.75 188 SER A C 1
ATOM 1356 O O . SER A 1 188 ? -12.169 4.310 21.413 1.00 90.75 188 SER A O 1
ATOM 1358 N N . VAL A 1 189 ? -10.887 5.823 20.350 1.00 89.00 189 VAL A N 1
ATOM 1359 C CA . VAL A 1 189 ? -10.968 5.165 19.044 1.00 89.00 189 VAL A CA 1
ATOM 1360 C C . VAL A 1 189 ? -10.020 3.966 19.059 1.00 89.00 189 VAL A C 1
ATOM 1362 O O . VAL A 1 189 ? -8.830 4.141 19.289 1.00 89.00 189 VAL A O 1
ATOM 1365 N N . GLU A 1 190 ? -10.557 2.763 18.837 1.00 83.56 190 GLU A N 1
ATOM 1366 C CA . GLU A 1 190 ? -9.793 1.505 18.906 1.00 83.56 190 GLU A CA 1
ATOM 1367 C C . GLU A 1 190 ? -8.683 1.437 17.851 1.00 83.56 190 GLU A C 1
ATOM 1369 O O . GLU A 1 190 ? -7.550 1.104 18.175 1.00 83.56 190 GLU A O 1
ATOM 1374 N N . ASP A 1 191 ? -8.997 1.815 16.610 1.00 80.88 191 ASP A N 1
ATOM 1375 C CA . ASP A 1 191 ? -8.017 1.965 15.539 1.00 80.88 191 ASP A CA 1
ATOM 1376 C C . ASP A 1 191 ? -8.232 3.301 14.832 1.00 80.88 191 ASP A C 1
ATOM 1378 O O . ASP A 1 191 ? -9.184 3.480 14.065 1.00 80.88 191 ASP A O 1
ATOM 1382 N N . ILE A 1 192 ? -7.341 4.259 15.079 1.00 86.69 192 ILE A N 1
ATOM 1383 C CA . ILE A 1 192 ? -7.445 5.599 14.495 1.00 86.69 192 ILE A CA 1
ATOM 1384 C C . ILE A 1 192 ? -7.318 5.591 12.965 1.00 86.69 192 ILE A C 1
ATOM 1386 O O . ILE A 1 192 ? -7.769 6.528 12.317 1.00 86.69 192 ILE A O 1
ATOM 1390 N N . ARG A 1 193 ? -6.757 4.535 12.366 1.00 80.44 193 ARG A N 1
ATOM 1391 C CA . ARG A 1 193 ? -6.595 4.393 10.910 1.00 80.44 193 ARG A CA 1
ATOM 1392 C C . ARG A 1 193 ? -7.908 4.016 10.221 1.00 80.44 193 ARG A C 1
ATOM 1394 O O . ARG A 1 193 ? -8.039 4.177 9.013 1.00 80.44 193 ARG A O 1
ATOM 1401 N N . SER A 1 194 ? -8.890 3.548 10.992 1.00 79.69 194 SER A N 1
ATOM 1402 C CA . SER A 1 194 ? -10.257 3.327 10.511 1.00 79.69 194 SER A CA 1
ATOM 1403 C C . SER A 1 194 ? -11.055 4.630 10.355 1.00 79.69 194 SER A C 1
ATOM 1405 O O . SER A 1 194 ? -12.130 4.629 9.750 1.00 79.69 194 SER A O 1
ATOM 1407 N N . LEU A 1 195 ? -10.549 5.746 10.897 1.00 85.94 195 LEU A N 1
ATOM 1408 C CA . LEU A 1 195 ? -11.181 7.054 10.763 1.00 85.94 195 LEU A CA 1
ATOM 1409 C C . LEU A 1 195 ? -11.092 7.547 9.320 1.00 85.94 195 LEU A C 1
ATOM 1411 O O . LEU A 1 195 ? -10.152 7.245 8.592 1.00 85.94 195 LEU A O 1
ATOM 1415 N N . GLN A 1 196 ? -12.056 8.371 8.919 1.00 85.62 196 GLN A N 1
ATOM 1416 C CA . GLN A 1 196 ? -11.965 9.085 7.651 1.00 85.62 196 GLN A CA 1
ATOM 1417 C C . GLN A 1 196 ? -11.033 10.285 7.807 1.00 85.62 196 GLN A C 1
ATOM 1419 O O . GLN A 1 196 ? -11.191 11.088 8.731 1.00 85.62 196 GLN A O 1
ATOM 1424 N N . TYR A 1 197 ? -10.084 10.436 6.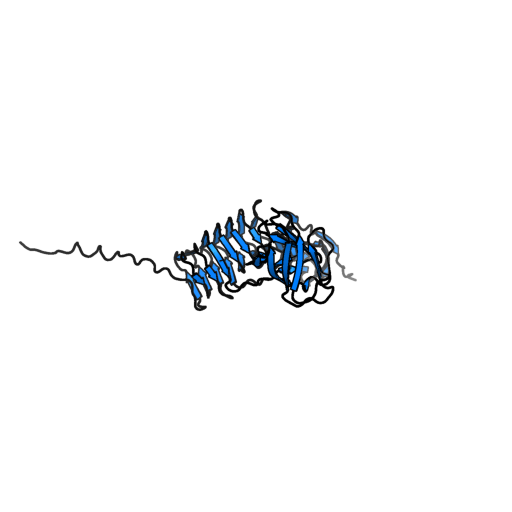891 1.00 87.50 197 TYR A N 1
ATOM 1425 C CA . TYR A 1 197 ? -9.142 11.547 6.895 1.00 87.50 197 TYR A CA 1
ATOM 1426 C C . TYR A 1 197 ? -8.717 11.956 5.483 1.00 87.50 197 TYR A C 1
ATOM 1428 O O . TYR A 1 197 ? -8.885 11.221 4.515 1.00 87.50 197 TYR A O 1
ATOM 1436 N N . SER A 1 198 ? -8.146 13.153 5.377 1.00 86.19 198 SER A N 1
ATOM 1437 C CA . SER A 1 198 ? -7.499 13.678 4.171 1.00 86.19 198 SER A CA 1
ATOM 1438 C C . SER A 1 198 ? -6.235 14.436 4.562 1.00 86.19 198 SER A C 1
ATOM 1440 O O . SER A 1 198 ? -6.244 15.107 5.595 1.00 86.19 198 SER A O 1
ATOM 1442 N N . GLY A 1 199 ? -5.169 14.366 3.761 1.00 86.31 199 GLY A N 1
ATOM 1443 C CA . GLY A 1 199 ? -3.873 14.975 4.105 1.00 86.31 199 GLY A CA 1
ATOM 1444 C C . GLY A 1 199 ? -3.180 14.308 5.303 1.00 86.31 199 GLY A C 1
ATOM 1445 O O . GLY A 1 199 ? -2.222 14.855 5.850 1.00 86.31 199 GLY A O 1
ATOM 1446 N N . LEU A 1 200 ? -3.683 13.145 5.730 1.00 86.56 200 LEU A N 1
ATOM 1447 C CA . LEU A 1 200 ? -3.035 12.232 6.663 1.00 86.56 200 LEU A CA 1
ATOM 1448 C C . LEU A 1 200 ? -2.728 10.922 5.941 1.00 86.56 200 LEU A C 1
ATOM 1450 O O . LEU A 1 200 ? -3.417 10.561 4.988 1.00 86.56 200 LEU A O 1
ATOM 1454 N N . LYS A 1 201 ? -1.749 10.192 6.460 1.00 82.25 201 LYS A N 1
ATOM 1455 C CA . LYS A 1 201 ? -1.365 8.866 5.998 1.00 82.25 201 LYS A CA 1
ATOM 1456 C C . LYS A 1 201 ? -1.181 7.942 7.188 1.00 82.25 201 LYS A C 1
ATOM 1458 O O . LYS A 1 201 ? -0.616 8.345 8.210 1.00 82.25 201 LYS A O 1
ATOM 1463 N N . ALA A 1 202 ? -1.657 6.708 7.061 1.00 76.94 202 ALA A N 1
ATOM 1464 C CA . ALA A 1 202 ? -1.378 5.682 8.050 1.00 76.94 202 ALA A CA 1
ATOM 1465 C C . ALA A 1 202 ? 0.128 5.425 8.089 1.00 76.94 202 ALA A C 1
ATOM 1467 O O . ALA A 1 202 ? 0.754 5.049 7.103 1.00 76.94 202 ALA A O 1
ATOM 1468 N N . GLY A 1 203 ? 0.719 5.673 9.248 1.00 69.69 203 GLY A N 1
ATOM 1469 C CA . GLY A 1 203 ? 2.090 5.318 9.508 1.00 69.69 203 GLY A CA 1
ATOM 1470 C C . GLY A 1 203 ? 2.170 3.848 9.854 1.00 69.69 203 GLY A C 1
ATOM 1471 O O . GLY A 1 203 ? 2.097 3.488 11.026 1.00 69.69 203 GLY A O 1
ATOM 1472 N N . ALA A 1 204 ? 2.338 3.010 8.844 1.00 64.69 204 ALA A N 1
ATOM 1473 C CA . ALA A 1 204 ? 2.520 1.584 9.032 1.00 64.69 204 ALA A CA 1
ATOM 1474 C C . ALA A 1 204 ? 3.839 1.111 8.420 1.00 64.69 204 ALA A C 1
ATOM 1476 O O . ALA A 1 204 ? 4.488 1.810 7.648 1.00 64.69 204 ALA A O 1
ATOM 1477 N N . VAL A 1 205 ? 4.264 -0.065 8.856 1.00 72.44 205 VAL A N 1
ATOM 1478 C CA . VAL A 1 205 ? 5.224 -0.907 8.148 1.00 72.44 205 VAL A CA 1
ATOM 1479 C C . VAL A 1 205 ? 4.504 -2.233 8.047 1.00 72.44 205 VAL A C 1
ATOM 1481 O O . VAL A 1 205 ? 3.987 -2.694 9.069 1.00 72.44 205 VAL A O 1
ATOM 1484 N N . ALA A 1 206 ? 4.447 -2.834 6.863 1.00 86.56 206 ALA A N 1
ATOM 1485 C CA . ALA A 1 206 ? 3.949 -4.196 6.783 1.00 86.56 206 ALA A CA 1
ATOM 1486 C C . ALA A 1 206 ? 4.757 -5.096 7.725 1.00 86.56 206 ALA A C 1
ATOM 1488 O O . ALA A 1 206 ? 5.989 -5.138 7.681 1.00 86.56 206 ALA A O 1
ATOM 1489 N N . THR A 1 207 ? 4.070 -5.800 8.615 1.00 91.12 207 THR A N 1
ATOM 1490 C CA . THR A 1 207 ? 4.724 -6.639 9.623 1.00 91.12 207 THR A CA 1
ATOM 1491 C C . THR A 1 207 ? 4.794 -8.092 9.185 1.00 91.12 207 THR A C 1
ATOM 1493 O O . THR A 1 207 ? 5.572 -8.853 9.755 1.00 91.12 207 THR A O 1
ATOM 1496 N N . TRP A 1 208 ? 4.058 -8.483 8.145 1.00 96.12 208 TRP A N 1
ATOM 1497 C CA . TRP A 1 208 ? 4.095 -9.814 7.547 1.00 96.12 208 TRP A CA 1
ATOM 1498 C C . TRP A 1 208 ? 3.909 -9.733 6.028 1.00 96.12 208 TRP A C 1
ATOM 1500 O O . TRP A 1 208 ? 3.483 -8.708 5.500 1.00 96.12 208 TRP A O 1
ATOM 1510 N N . SER A 1 209 ? 4.242 -10.813 5.317 1.00 98.00 209 SER A N 1
ATOM 1511 C CA . SER A 1 209 ? 4.192 -10.825 3.846 1.00 98.00 209 SER A CA 1
ATOM 1512 C C . SER A 1 209 ? 3.294 -11.915 3.270 1.00 98.00 209 SER A C 1
ATOM 1514 O O . SER A 1 209 ? 3.262 -13.056 3.745 1.00 98.00 209 SER A O 1
ATOM 1516 N N . LEU A 1 210 ? 2.613 -11.569 2.181 1.00 98.75 210 LEU A N 1
ATOM 1517 C CA . LEU A 1 210 ? 1.859 -12.477 1.334 1.00 98.75 210 LEU A CA 1
ATOM 1518 C C . LEU A 1 210 ? 2.438 -12.435 -0.080 1.00 98.75 210 LEU A C 1
ATOM 1520 O O . LEU A 1 210 ? 2.324 -11.443 -0.788 1.00 98.75 210 LEU A O 1
ATOM 1524 N N . ASN A 1 211 ? 3.047 -13.538 -0.501 1.00 98.75 211 ASN A N 1
ATOM 1525 C CA . ASN A 1 211 ? 3.730 -13.638 -1.785 1.00 98.75 211 ASN A CA 1
ATOM 1526 C C . ASN A 1 211 ? 2.984 -14.609 -2.698 1.00 98.75 211 ASN A C 1
ATOM 1528 O O . ASN A 1 211 ? 3.003 -15.820 -2.472 1.00 98.75 211 ASN A O 1
ATOM 1532 N N . VAL A 1 212 ? 2.348 -14.105 -3.750 1.00 98.81 212 VAL A N 1
ATOM 1533 C CA . VAL A 1 212 ? 1.701 -14.921 -4.781 1.00 98.81 212 VAL A CA 1
ATOM 1534 C C . VAL A 1 212 ? 2.633 -15.004 -5.979 1.00 98.81 212 VAL A C 1
ATOM 1536 O O . VAL A 1 212 ? 2.735 -14.066 -6.763 1.00 98.81 212 VAL A O 1
ATOM 1539 N N . MET A 1 213 ? 3.342 -16.123 -6.115 1.00 98.38 213 MET A N 1
ATOM 1540 C CA . MET A 1 213 ? 4.322 -16.316 -7.185 1.00 98.38 213 MET A CA 1
ATOM 1541 C C . MET A 1 213 ? 3.644 -16.504 -8.548 1.00 98.38 213 MET A C 1
ATOM 1543 O O . MET A 1 213 ? 2.465 -16.846 -8.625 1.00 98.38 213 MET A O 1
ATOM 1547 N N . GLU A 1 214 ? 4.412 -16.349 -9.632 1.00 97.88 214 GLU A N 1
ATOM 1548 C CA . GLU A 1 214 ? 3.939 -16.598 -11.000 1.00 97.88 214 GLU A CA 1
ATOM 1549 C C . GLU A 1 214 ? 3.244 -17.970 -11.113 1.00 97.88 214 GLU A C 1
ATOM 1551 O O . GLU A 1 214 ? 3.794 -19.009 -10.731 1.00 97.88 214 GLU A O 1
ATOM 1556 N N . GLY A 1 215 ? 2.008 -17.963 -11.618 1.00 97.62 215 GLY A N 1
ATOM 1557 C CA . GLY A 1 215 ? 1.150 -19.145 -11.744 1.00 97.62 215 GLY A CA 1
ATOM 1558 C C . GLY A 1 215 ? 0.455 -19.610 -10.456 1.00 97.62 215 GLY A C 1
ATOM 1559 O O . GLY A 1 215 ? -0.310 -20.570 -10.513 1.00 97.62 215 GLY A O 1
ATOM 1560 N N . GLY A 1 216 ? 0.709 -18.988 -9.303 1.00 98.75 216 GLY A N 1
ATOM 1561 C CA . GLY A 1 216 ? -0.086 -19.165 -8.083 1.00 98.75 216 GLY A CA 1
ATOM 1562 C C . GLY A 1 216 ? -1.330 -18.273 -8.083 1.00 98.75 216 GLY A C 1
ATOM 1563 O O . GLY A 1 216 ? -1.402 -17.304 -8.846 1.00 98.75 216 GLY A O 1
ATOM 1564 N N . SER A 1 217 ? -2.306 -18.577 -7.222 1.00 98.88 217 SER A N 1
ATOM 1565 C CA . SER A 1 217 ? -3.514 -17.751 -7.100 1.00 98.88 217 SER A CA 1
ATOM 1566 C C . SER A 1 217 ? -3.928 -17.435 -5.667 1.00 98.88 217 SER A C 1
ATOM 1568 O O . SER A 1 217 ? -3.967 -18.326 -4.818 1.00 98.88 217 SER A O 1
ATOM 1570 N N . LEU A 1 218 ? -4.334 -16.188 -5.444 1.00 98.88 218 LEU A N 1
ATOM 1571 C CA . LEU A 1 218 ? -5.023 -15.709 -4.249 1.00 98.88 218 LEU A CA 1
ATOM 1572 C C . LEU A 1 218 ? -6.469 -15.339 -4.597 1.00 98.88 218 LEU A C 1
ATOM 1574 O O . LEU A 1 218 ? -6.708 -14.562 -5.522 1.00 98.88 218 LEU A O 1
ATOM 1578 N N . LEU A 1 219 ? -7.417 -15.828 -3.803 1.00 98.88 219 LEU A N 1
ATOM 1579 C CA . LEU A 1 219 ? -8.790 -15.336 -3.753 1.00 98.88 219 LEU A CA 1
ATOM 1580 C C . LEU A 1 219 ? -9.105 -14.898 -2.322 1.00 98.88 219 LEU A C 1
ATOM 1582 O O . LEU A 1 219 ? -9.209 -15.739 -1.438 1.00 98.88 219 LEU A O 1
ATOM 1586 N N . SER A 1 220 ? -9.280 -13.599 -2.105 1.00 98.75 220 SER A N 1
ATOM 1587 C CA . SER A 1 220 ? -9.830 -13.044 -0.869 1.00 98.75 220 SER A CA 1
ATOM 1588 C C . SER A 1 220 ? -11.271 -12.612 -1.119 1.00 98.75 220 SER A C 1
ATOM 1590 O O . SER A 1 220 ? -11.533 -11.906 -2.096 1.00 98.75 220 SER A O 1
ATOM 1592 N N . SER A 1 221 ? -12.212 -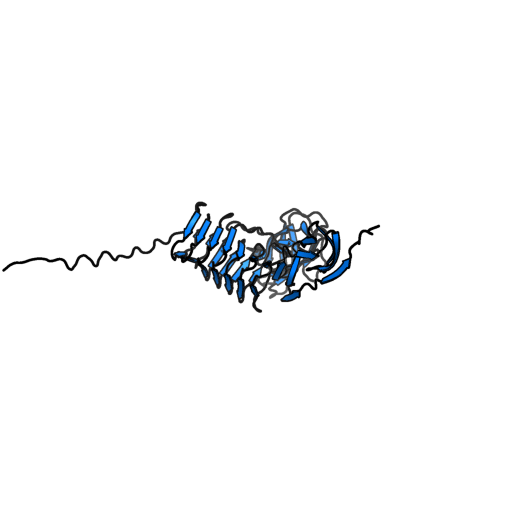13.051 -0.281 1.00 98.69 221 SER A N 1
ATOM 1593 C CA . SER A 1 221 ? -13.617 -12.667 -0.395 1.00 98.69 221 SER A CA 1
ATOM 1594 C C . SER A 1 221 ? -14.248 -12.312 0.944 1.00 98.69 221 SER A C 1
ATOM 1596 O O . SER A 1 221 ? -14.053 -13.036 1.918 1.00 98.69 221 SER A O 1
ATOM 1598 N N . GLN A 1 222 ? -15.014 -11.215 0.992 1.00 98.25 222 GLN A N 1
ATOM 1599 C CA . GLN A 1 222 ? -15.734 -10.758 2.195 1.00 98.25 222 GLN A CA 1
ATOM 1600 C C . GLN A 1 222 ? -14.827 -10.701 3.437 1.00 98.25 222 GLN A C 1
ATOM 1602 O O . GLN A 1 222 ? -15.218 -11.103 4.530 1.00 98.25 222 GLN A O 1
ATOM 1607 N N . SER A 1 223 ? -13.581 -10.275 3.249 1.00 98.38 223 SER A N 1
ATOM 1608 C CA . SER A 1 223 ? -12.509 -10.430 4.235 1.00 98.38 223 SER A CA 1
ATOM 1609 C C . SER A 1 223 ? -11.849 -9.096 4.569 1.00 98.38 223 SER A C 1
ATOM 1611 O O . SER A 1 223 ? -12.011 -8.111 3.855 1.00 98.38 223 SER A O 1
ATOM 1613 N N . SER A 1 224 ? -11.074 -9.064 5.647 1.00 96.94 224 SER A N 1
ATOM 1614 C CA . SER A 1 224 ? -10.217 -7.930 5.998 1.00 96.94 224 SER A CA 1
ATOM 1615 C C . SER A 1 224 ? -8.779 -8.403 6.151 1.00 96.94 224 SER A C 1
ATOM 1617 O O . SER A 1 224 ? -8.553 -9.476 6.707 1.00 96.94 224 SER A O 1
ATOM 1619 N N . ILE A 1 225 ? -7.818 -7.629 5.655 1.00 95.94 225 ILE A N 1
ATOM 1620 C CA . ILE A 1 225 ? -6.386 -7.933 5.728 1.00 95.94 225 ILE A CA 1
ATOM 1621 C C . ILE A 1 225 ? -5.647 -6.672 6.180 1.00 95.94 225 ILE A C 1
ATOM 1623 O O . ILE A 1 225 ? -5.798 -5.628 5.543 1.00 95.94 225 ILE A O 1
ATOM 1627 N N . SER A 1 226 ? -4.852 -6.759 7.250 1.00 91.81 226 SER A N 1
ATOM 1628 C CA . SER A 1 226 ? -4.090 -5.617 7.767 1.00 91.81 226 SER A CA 1
ATOM 1629 C C . SER A 1 226 ? -2.578 -5.836 7.798 1.00 91.81 226 SER A C 1
ATOM 1631 O O . SER A 1 226 ? -2.110 -6.968 7.943 1.00 91.81 226 SER A O 1
ATOM 1633 N N . ASP A 1 227 ? -1.823 -4.738 7.691 1.00 91.00 227 ASP A N 1
ATOM 1634 C CA . ASP A 1 227 ? -0.374 -4.667 7.953 1.00 91.00 227 ASP A CA 1
ATOM 1635 C C . ASP A 1 227 ? 0.448 -5.642 7.088 1.00 91.00 227 ASP A C 1
ATOM 1637 O O . ASP A 1 227 ? 1.428 -6.239 7.543 1.00 91.00 227 ASP A O 1
ATOM 1641 N N . VAL A 1 228 ? 0.026 -5.808 5.829 1.00 94.31 228 VAL A N 1
ATOM 1642 C CA . VAL A 1 228 ? 0.562 -6.790 4.876 1.00 94.31 228 VAL A CA 1
ATOM 1643 C C . VAL A 1 228 ? 1.440 -6.147 3.806 1.00 94.31 228 VAL A C 1
ATOM 1645 O O . VAL A 1 228 ? 1.123 -5.087 3.266 1.00 94.31 228 VAL A O 1
ATOM 1648 N N . ASP A 1 229 ? 2.520 -6.841 3.464 1.00 96.12 229 ASP A N 1
ATOM 1649 C CA . ASP A 1 229 ? 3.286 -6.655 2.233 1.00 96.12 229 ASP A CA 1
ATOM 1650 C C . ASP A 1 229 ? 2.794 -7.694 1.218 1.00 96.12 229 ASP A C 1
ATOM 1652 O O . ASP A 1 229 ? 3.061 -8.894 1.366 1.00 96.12 229 ASP A O 1
ATOM 1656 N N . LEU A 1 230 ? 1.978 -7.256 0.254 1.00 98.06 230 LEU A N 1
ATOM 1657 C CA . LEU A 1 230 ? 1.386 -8.127 -0.760 1.00 98.06 230 LEU A CA 1
ATOM 1658 C C . LEU A 1 230 ? 2.141 -8.001 -2.084 1.00 98.06 230 LEU A C 1
ATOM 1660 O O . LEU A 1 230 ? 1.977 -7.035 -2.825 1.00 98.06 230 LEU A O 1
ATOM 1664 N N . VAL A 1 231 ? 2.857 -9.065 -2.438 1.00 98.50 231 VAL A N 1
ATOM 1665 C CA . VAL A 1 231 ? 3.470 -9.238 -3.756 1.00 98.50 231 VAL A CA 1
ATOM 1666 C C . VAL A 1 231 ? 2.593 -10.165 -4.589 1.00 98.50 231 VAL A C 1
ATOM 1668 O O . VAL A 1 231 ? 2.413 -11.338 -4.249 1.00 98.50 231 VAL A O 1
ATOM 1671 N N . CYS A 1 232 ? 2.066 -9.673 -5.709 1.00 98.44 232 CYS A N 1
ATOM 1672 C CA . CYS A 1 232 ? 1.218 -10.446 -6.609 1.00 98.44 232 CYS A CA 1
ATOM 1673 C C . CYS A 1 232 ? 1.840 -10.613 -8.002 1.00 98.44 232 CYS A C 1
ATOM 1675 O O . CYS A 1 232 ? 1.598 -9.851 -8.935 1.00 98.44 232 CYS A O 1
ATOM 1677 N N . PHE A 1 233 ? 2.636 -11.670 -8.161 1.00 98.38 233 PHE A N 1
ATOM 1678 C CA . PHE A 1 233 ? 3.233 -12.066 -9.443 1.00 98.38 233 PHE A CA 1
ATOM 1679 C C . PHE A 1 233 ? 2.414 -13.137 -10.179 1.00 98.38 233 PHE A C 1
ATOM 1681 O O . PHE A 1 233 ? 2.680 -13.423 -11.344 1.00 98.38 233 PHE A O 1
ATOM 1688 N N . GLY A 1 234 ? 1.445 -13.754 -9.501 1.00 98.38 234 GLY 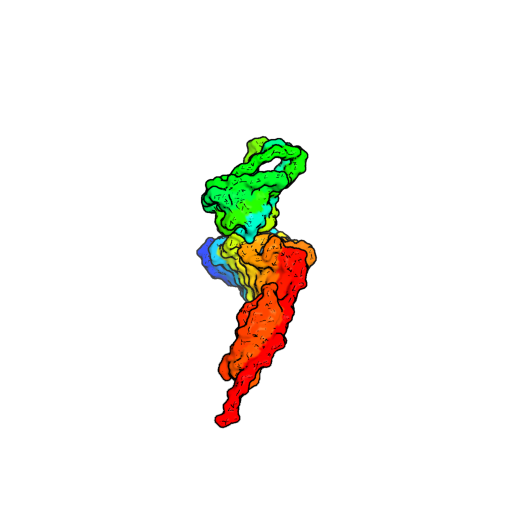A N 1
ATOM 1689 C CA . GLY A 1 234 ? 0.452 -14.655 -10.083 1.00 98.38 234 GLY A CA 1
ATOM 1690 C C . GLY A 1 234 ? -0.881 -13.952 -10.339 1.00 98.38 234 GLY A C 1
ATOM 1691 O O . GLY A 1 234 ? -0.929 -12.862 -10.905 1.00 98.38 234 GLY A O 1
ATOM 1692 N N . THR A 1 235 ? -1.978 -14.587 -9.925 1.00 98.81 235 THR A N 1
ATOM 1693 C CA . THR A 1 235 ? -3.328 -14.011 -10.012 1.00 98.81 235 THR A CA 1
ATOM 1694 C C . THR A 1 235 ? -3.885 -13.734 -8.622 1.00 98.81 235 THR A C 1
ATOM 1696 O O . THR A 1 235 ? -4.055 -14.660 -7.834 1.00 98.81 235 THR A O 1
ATOM 1699 N N . CYS A 1 236 ? -4.231 -12.485 -8.332 1.00 98.88 236 CYS A N 1
ATOM 1700 C CA . CYS A 1 236 ? -4.872 -12.091 -7.082 1.00 98.88 236 CYS A CA 1
ATOM 1701 C C . CYS A 1 236 ? -6.254 -11.513 -7.357 1.00 98.88 236 CYS A C 1
ATOM 1703 O O . CYS A 1 236 ? -6.421 -10.625 -8.188 1.00 98.88 236 CYS A O 1
ATOM 1705 N N . THR A 1 237 ? -7.262 -12.017 -6.656 1.00 98.88 237 THR A N 1
ATOM 1706 C CA . THR A 1 237 ? -8.614 -11.458 -6.660 1.00 98.88 237 THR A CA 1
ATOM 1707 C C . THR A 1 237 ? -8.981 -11.052 -5.245 1.00 98.88 237 THR A C 1
ATOM 1709 O O . THR A 1 237 ? -8.997 -11.901 -4.355 1.00 98.88 237 THR A O 1
ATOM 1712 N N . LEU A 1 238 ? -9.284 -9.772 -5.050 1.00 98.81 238 LEU A N 1
ATOM 1713 C CA . LEU A 1 238 ? -9.863 -9.232 -3.825 1.00 98.81 238 LEU A CA 1
ATOM 1714 C C . LEU A 1 238 ? -11.317 -8.861 -4.136 1.00 98.81 238 LEU A C 1
ATOM 1716 O O . LEU A 1 238 ? -11.576 -8.095 -5.062 1.00 98.81 238 LEU A O 1
ATOM 1720 N N . ASN A 1 239 ? -12.270 -9.470 -3.435 1.00 98.62 239 ASN A N 1
ATOM 1721 C CA . ASN A 1 239 ? -13.698 -9.331 -3.713 1.00 98.62 239 ASN A CA 1
ATOM 1722 C C . ASN A 1 239 ? -14.472 -9.047 -2.428 1.00 98.62 239 ASN A C 1
ATOM 1724 O O . ASN A 1 239 ? -14.685 -9.957 -1.627 1.00 98.62 239 ASN A O 1
ATOM 1728 N N . GLN A 1 240 ? -14.946 -7.816 -2.250 1.00 98.50 240 GLN A N 1
ATOM 1729 C CA . GLN A 1 240 ? -15.451 -7.332 -0.964 1.00 98.50 240 GLN A CA 1
ATOM 1730 C C . GLN A 1 240 ? -14.393 -7.501 0.130 1.00 98.50 240 GLN A C 1
ATOM 1732 O O . GLN A 1 240 ? -14.682 -7.985 1.223 1.00 98.50 240 GLN A O 1
ATOM 1737 N N . THR A 1 241 ? -13.143 -7.165 -0.191 1.00 98.38 241 THR A N 1
ATOM 1738 C CA . THR A 1 241 ? -12.033 -7.237 0.755 1.00 98.38 241 THR A CA 1
ATOM 1739 C C . THR A 1 241 ? -11.634 -5.836 1.187 1.00 98.38 241 THR A C 1
ATOM 1741 O O . THR A 1 241 ? -11.435 -4.954 0.351 1.00 98.38 241 THR A O 1
ATOM 1744 N N . THR A 1 242 ? -11.469 -5.647 2.492 1.00 96.12 242 THR A N 1
ATOM 1745 C CA . THR A 1 242 ? -10.843 -4.449 3.049 1.00 96.12 242 THR A CA 1
ATOM 1746 C C . THR A 1 242 ? -9.359 -4.712 3.265 1.00 96.12 242 THR A C 1
ATOM 1748 O O . THR A 1 242 ? -8.988 -5.687 3.916 1.00 96.12 242 THR A O 1
ATOM 1751 N N . MET A 1 243 ? -8.506 -3.847 2.730 1.00 93.44 243 MET A N 1
ATOM 1752 C CA . MET A 1 243 ? -7.095 -3.780 3.090 1.00 93.44 243 MET A CA 1
ATOM 1753 C C . MET A 1 243 ? -6.857 -2.554 3.957 1.00 93.44 243 MET A C 1
ATOM 1755 O O . MET A 1 243 ? -7.326 -1.466 3.627 1.00 93.44 243 MET A O 1
ATOM 1759 N N . GLN A 1 244 ? -6.128 -2.733 5.054 1.00 88.44 244 GLN A N 1
ATOM 1760 C CA . GLN A 1 244 ? -5.836 -1.660 5.993 1.00 88.44 244 GLN A CA 1
ATOM 1761 C C . GLN A 1 244 ? -4.348 -1.620 6.318 1.00 88.44 244 GLN A C 1
ATOM 1763 O O . GLN A 1 244 ? -3.818 -2.617 6.788 1.00 88.44 244 GLN A O 1
ATOM 1768 N N . SER A 1 245 ? -3.686 -0.472 6.135 1.00 85.94 245 SER A N 1
ATOM 1769 C CA . SER A 1 245 ? -2.245 -0.335 6.423 1.00 85.94 245 SER A CA 1
ATOM 1770 C C . SER A 1 245 ? -1.403 -1.356 5.666 1.00 85.94 245 SER A C 1
ATOM 1772 O O . SER A 1 245 ? -1.088 -2.414 6.185 1.00 85.94 245 SER A O 1
ATOM 1774 N N . PHE A 1 246 ? -1.058 -1.077 4.419 1.00 90.62 246 PHE A N 1
ATOM 1775 C CA . PHE A 1 246 ? -0.364 -2.043 3.566 1.00 90.62 246 PHE A CA 1
ATOM 1776 C C . PHE A 1 246 ? 0.762 -1.368 2.789 1.00 90.62 246 PHE A C 1
ATOM 1778 O O . PHE A 1 246 ? 0.706 -0.168 2.518 1.00 90.62 246 PHE A O 1
ATOM 1785 N N . GLU A 1 247 ? 1.797 -2.134 2.452 1.00 92.56 247 GLU A N 1
ATOM 1786 C CA . GLU A 1 247 ? 2.763 -1.683 1.443 1.00 92.56 247 GLU A CA 1
ATOM 1787 C C . GLU A 1 247 ? 2.069 -1.694 0.077 1.00 92.56 247 GLU A C 1
ATOM 1789 O O . GLU A 1 247 ? 1.239 -2.584 -0.146 1.00 92.56 247 GLU A O 1
ATOM 1794 N N . PRO A 1 248 ? 2.383 -0.754 -0.836 1.00 94.94 248 PRO A N 1
ATOM 1795 C CA . PRO A 1 248 ? 1.813 -0.759 -2.179 1.00 94.94 248 PRO A CA 1
ATOM 1796 C C . PRO A 1 248 ? 1.878 -2.155 -2.792 1.00 94.94 248 PRO A C 1
ATOM 1798 O O . PRO A 1 248 ? 2.927 -2.794 -2.777 1.00 94.94 248 PRO A O 1
ATOM 1801 N N . ILE A 1 249 ? 0.761 -2.634 -3.337 1.00 98.12 249 ILE A N 1
ATOM 1802 C CA . ILE A 1 249 ? 0.702 -3.996 -3.867 1.00 98.12 249 ILE A CA 1
ATOM 1803 C C . ILE A 1 249 ? 1.623 -4.090 -5.086 1.00 98.12 249 ILE A C 1
ATOM 1805 O O . ILE A 1 249 ? 1.386 -3.418 -6.092 1.00 98.12 249 ILE A O 1
ATOM 1809 N N . ASP A 1 250 ? 2.643 -4.941 -5.012 1.00 98.00 250 ASP A N 1
ATOM 1810 C CA . ASP A 1 250 ? 3.654 -5.076 -6.059 1.00 98.00 250 ASP A CA 1
ATOM 1811 C C . ASP A 1 250 ? 3.247 -6.119 -7.107 1.00 98.00 250 ASP A C 1
ATOM 1813 O O . ASP A 1 250 ? 3.082 -7.306 -6.804 1.00 98.00 250 ASP A O 1
ATOM 1817 N N . LEU A 1 251 ? 3.152 -5.705 -8.374 1.00 98.19 251 LEU A N 1
ATOM 1818 C CA . LEU A 1 251 ? 2.904 -6.589 -9.517 1.00 98.19 251 LEU A CA 1
ATOM 1819 C C . LEU A 1 251 ? 4.141 -6.730 -10.410 1.00 98.19 251 LEU A C 1
ATOM 1821 O O . LEU A 1 251 ? 4.778 -5.749 -10.806 1.00 98.19 251 LEU A O 1
ATOM 1825 N N . SER A 1 252 ? 4.426 -7.968 -10.821 1.00 96.50 252 SER A N 1
ATOM 1826 C CA . SER A 1 252 ? 5.376 -8.247 -11.904 1.00 96.50 252 SER A CA 1
ATOM 1827 C C . SER A 1 252 ? 4.799 -7.829 -13.261 1.00 96.50 252 SER A C 1
ATOM 1829 O O . SER A 1 252 ? 3.634 -7.471 -13.381 1.00 96.50 252 SER A O 1
ATOM 1831 N N . ASP A 1 253 ? 5.589 -7.948 -14.328 1.00 95.69 253 ASP A N 1
ATOM 1832 C CA . ASP A 1 253 ? 5.152 -7.698 -15.711 1.00 95.69 253 ASP A CA 1
ATOM 1833 C C . ASP A 1 253 ? 4.153 -8.738 -16.261 1.00 95.69 253 ASP A C 1
ATOM 1835 O O . ASP A 1 253 ? 3.748 -8.657 -17.419 1.00 95.69 253 ASP A O 1
ATOM 1839 N N . SER A 1 254 ? 3.769 -9.716 -15.445 1.00 95.50 254 SER A N 1
ATOM 1840 C CA . SER A 1 254 ? 2.804 -10.777 -15.750 1.00 95.50 254 SER A CA 1
ATOM 1841 C C . SER A 1 254 ? 1.758 -10.967 -14.647 1.00 95.50 254 SER A C 1
ATOM 1843 O O . SER A 1 254 ? 0.860 -11.795 -14.800 1.00 95.50 254 SER A O 1
ATOM 1845 N N . GLY A 1 255 ? 1.862 -10.205 -13.553 1.00 97.94 255 GLY A N 1
ATOM 1846 C CA . GLY A 1 255 ? 0.922 -10.245 -12.442 1.00 97.94 255 GLY A CA 1
ATOM 1847 C C . GLY A 1 255 ? -0.447 -9.713 -12.853 1.00 97.94 255 GLY A C 1
ATOM 1848 O O . GLY A 1 255 ? -0.559 -8.770 -13.640 1.00 97.94 255 GLY A O 1
ATOM 1849 N N . ILE A 1 256 ? -1.496 -10.326 -12.309 1.00 98.69 256 ILE A N 1
ATOM 1850 C CA . ILE A 1 256 ? -2.882 -9.915 -12.533 1.00 98.69 256 ILE A CA 1
ATOM 1851 C C . ILE A 1 256 ? -3.525 -9.674 -11.177 1.00 98.69 256 ILE A C 1
ATOM 1853 O O . ILE A 1 256 ? -3.624 -10.600 -10.369 1.00 98.69 256 ILE A O 1
ATOM 1857 N N . ILE A 1 257 ? -4.027 -8.462 -10.957 1.00 98.75 257 ILE A N 1
ATOM 1858 C CA . ILE A 1 257 ? -4.866 -8.147 -9.805 1.00 98.75 257 ILE A CA 1
ATOM 1859 C C . ILE A 1 257 ? -6.264 -7.747 -10.256 1.00 98.75 257 ILE A C 1
ATOM 1861 O O . ILE A 1 257 ? -6.446 -6.988 -11.205 1.00 98.75 257 ILE A O 1
ATOM 1865 N N . THR A 1 258 ? -7.268 -8.284 -9.574 1.00 98.81 258 THR A N 1
ATOM 1866 C CA . THR A 1 258 ? -8.673 -7.935 -9.772 1.00 98.81 258 THR A CA 1
ATOM 1867 C C . THR A 1 258 ? -9.273 -7.502 -8.446 1.00 98.81 258 THR A C 1
ATOM 1869 O O . THR A 1 258 ? -9.283 -8.279 -7.494 1.00 98.81 258 THR A O 1
ATOM 1872 N N . LEU A 1 259 ? -9.762 -6.267 -8.398 1.00 98.69 259 LEU A N 1
ATOM 1873 C CA . LEU A 1 259 ? -10.417 -5.664 -7.245 1.00 98.69 259 LEU A CA 1
ATOM 1874 C C . LEU A 1 259 ? -11.902 -5.498 -7.556 1.00 98.69 259 LEU A C 1
ATOM 1876 O O . LEU A 1 259 ? -12.267 -4.842 -8.536 1.00 98.69 259 LEU A O 1
ATOM 1880 N N . ILE A 1 260 ? -12.740 -6.134 -6.742 1.00 98.56 260 ILE A N 1
ATOM 1881 C CA . ILE A 1 260 ? -14.195 -6.122 -6.876 1.00 98.56 260 ILE A CA 1
ATOM 1882 C C . ILE A 1 260 ? -14.780 -5.613 -5.569 1.00 98.56 260 ILE A C 1
ATOM 1884 O O . ILE A 1 260 ? -14.540 -6.229 -4.532 1.00 98.56 260 ILE A O 1
ATOM 1888 N N . ASP A 1 261 ? -15.523 -4.509 -5.613 1.00 98.00 261 ASP A N 1
ATOM 1889 C CA . ASP A 1 261 ? -16.217 -3.909 -4.462 1.00 98.00 261 ASP A CA 1
ATOM 1890 C C . ASP A 1 261 ? -15.347 -3.873 -3.188 1.00 98.00 261 ASP A C 1
ATOM 1892 O O . ASP A 1 261 ? -15.782 -4.227 -2.096 1.00 98.00 261 ASP A O 1
ATOM 1896 N N . SER A 1 262 ? -14.057 -3.571 -3.354 1.00 98.12 262 SER A N 1
ATOM 1897 C CA . SER A 1 262 ? -13.047 -3.670 -2.296 1.00 98.12 262 SER A CA 1
ATOM 1898 C C . SER A 1 262 ? -12.664 -2.289 -1.773 1.00 98.12 262 SER A C 1
ATOM 1900 O O . SER A 1 262 ? -12.871 -1.275 -2.438 1.00 98.12 262 SER A O 1
ATOM 1902 N N . ASN A 1 263 ? -12.098 -2.234 -0.572 1.00 95.12 263 ASN A N 1
ATOM 1903 C CA . ASN A 1 263 ? -11.663 -0.982 0.035 1.00 95.12 263 ASN A CA 1
ATOM 1904 C C . ASN A 1 263 ? -10.194 -1.084 0.429 1.00 95.12 263 ASN A C 1
ATOM 1906 O O . ASN A 1 263 ? -9.852 -1.799 1.367 1.00 95.12 263 ASN A O 1
ATOM 1910 N N . LEU A 1 264 ? -9.331 -0.385 -0.294 1.00 93.62 264 LEU A N 1
ATOM 1911 C CA . LEU A 1 264 ? -7.926 -0.244 0.053 1.00 93.62 264 LEU A CA 1
ATOM 1912 C C . LEU A 1 264 ? -7.780 1.054 0.844 1.00 93.62 264 LE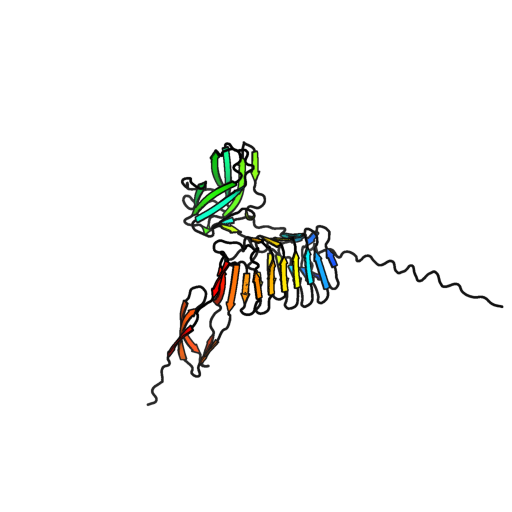U A C 1
ATOM 1914 O O . LEU A 1 264 ? -8.054 2.128 0.318 1.00 93.62 264 LEU A O 1
ATOM 1918 N N . ASN A 1 265 ? -7.379 0.955 2.110 1.00 86.19 265 ASN A N 1
ATOM 1919 C CA . ASN A 1 265 ? -7.208 2.106 2.987 1.00 86.19 265 ASN A CA 1
ATOM 1920 C C . ASN A 1 265 ? -5.841 2.090 3.681 1.00 86.19 265 ASN A C 1
ATOM 1922 O O . ASN A 1 265 ? -5.482 1.150 4.392 1.00 86.19 265 ASN A O 1
ATOM 1926 N N . GLY A 1 266 ? -5.093 3.177 3.528 1.00 82.06 266 GLY A N 1
ATOM 1927 C CA . GLY A 1 266 ? -3.837 3.381 4.234 1.00 82.06 266 GLY A CA 1
ATOM 1928 C C . GLY A 1 266 ? -2.664 2.662 3.582 1.00 82.06 266 GLY A C 1
ATOM 1929 O O . GLY A 1 266 ? -1.915 1.985 4.283 1.00 82.06 266 GLY A O 1
ATOM 1930 N N . SER A 1 267 ? -2.486 2.823 2.269 1.00 88.81 267 SER A N 1
ATOM 1931 C CA . SER A 1 267 ? -1.184 2.551 1.660 1.00 88.81 267 SER A CA 1
ATOM 1932 C C . SER A 1 267 ? -0.099 3.373 2.363 1.00 88.81 267 SER A C 1
ATOM 1934 O O . SER A 1 267 ? -0.287 4.552 2.688 1.00 88.81 267 SER A O 1
ATOM 1936 N N . ILE A 1 268 ? 1.035 2.730 2.631 1.00 85.19 268 ILE A N 1
ATOM 1937 C CA . ILE A 1 268 ? 2.194 3.339 3.293 1.00 85.19 268 ILE A CA 1
ATOM 1938 C C . ILE A 1 268 ? 2.965 4.253 2.327 1.00 85.19 268 ILE A C 1
ATOM 1940 O O . ILE A 1 268 ? 3.638 5.190 2.772 1.00 85.19 268 ILE A O 1
ATOM 1944 N N . ASP A 1 269 ? 2.803 4.064 1.014 1.00 86.75 269 ASP A N 1
ATOM 1945 C CA . ASP A 1 269 ? 3.372 4.930 -0.024 1.00 86.75 269 ASP A CA 1
ATOM 1946 C C . ASP A 1 269 ? 2.292 5.727 -0.777 1.00 86.75 269 ASP A C 1
ATOM 1948 O O . ASP A 1 269 ? 1.110 5.693 -0.436 1.00 86.75 269 ASP A O 1
ATOM 1952 N N . ASP A 1 270 ? 2.710 6.567 -1.717 1.00 89.19 270 ASP A N 1
ATOM 1953 C CA . ASP A 1 270 ? 1.823 7.417 -2.523 1.00 89.19 270 ASP A CA 1
ATOM 1954 C C . ASP A 1 270 ? 1.120 6.625 -3.642 1.00 89.19 270 ASP A C 1
ATOM 1956 O O . ASP A 1 270 ? 0.507 7.197 -4.536 1.00 89.19 270 ASP A O 1
ATOM 1960 N N . GLU A 1 271 ? 1.144 5.293 -3.573 1.00 94.25 271 GLU A N 1
ATOM 1961 C CA . GLU A 1 271 ? 0.452 4.398 -4.492 1.00 94.25 271 GLU A CA 1
ATOM 1962 C C . GLU A 1 271 ? -0.225 3.246 -3.744 1.00 94.25 271 GLU A C 1
ATOM 1964 O O . GLU A 1 271 ? 0.393 2.614 -2.895 1.00 94.25 271 GLU A O 1
ATOM 1969 N N . ASP A 1 272 ? -1.466 2.897 -4.084 1.00 96.38 272 ASP A N 1
ATOM 1970 C CA . ASP A 1 272 ? -2.086 1.658 -3.590 1.00 96.38 272 ASP A CA 1
ATOM 1971 C C . ASP A 1 272 ? -1.490 0.418 -4.294 1.00 96.38 272 ASP A C 1
ATOM 1973 O O . ASP A 1 272 ? -1.366 -0.653 -3.701 1.00 96.38 272 ASP A O 1
ATOM 1977 N N . ILE A 1 273 ? -1.098 0.542 -5.568 1.00 98.31 273 ILE A N 1
ATOM 1978 C CA . ILE A 1 273 ? -0.545 -0.556 -6.378 1.00 98.31 273 ILE A CA 1
ATOM 1979 C C . ILE A 1 273 ? 0.627 -0.048 -7.220 1.00 98.31 273 ILE A C 1
ATOM 1981 O O . ILE A 1 273 ? 0.502 0.939 -7.952 1.00 98.31 273 ILE A O 1
ATOM 1985 N N . LYS A 1 274 ? 1.738 -0.788 -7.206 1.00 97.94 274 LYS A N 1
ATOM 1986 C CA . LYS A 1 274 ? 2.894 -0.577 -8.085 1.00 97.94 274 LYS A CA 1
ATOM 1987 C C . LYS A 1 274 ? 3.024 -1.739 -9.048 1.00 97.94 274 LYS A C 1
ATOM 1989 O O . LYS A 1 274 ? 2.995 -2.899 -8.663 1.00 97.94 274 LYS A O 1
ATOM 1994 N N . SER A 1 275 ? 3.122 -1.453 -10.339 1.00 97.44 275 SER A N 1
ATOM 1995 C CA . SER A 1 275 ? 3.115 -2.497 -11.365 1.00 97.44 275 SER A CA 1
ATOM 1996 C C . SER A 1 275 ? 4.200 -2.292 -12.403 1.00 97.44 275 SER A C 1
ATOM 1998 O O . SER A 1 275 ? 4.482 -1.166 -12.799 1.00 97.44 275 SER A O 1
ATOM 2000 N N . LEU A 1 276 ? 4.768 -3.377 -12.927 1.00 96.44 276 LEU A N 1
ATOM 2001 C CA . LEU A 1 276 ? 5.611 -3.308 -14.121 1.00 96.44 276 LEU A CA 1
ATOM 2002 C C . LEU A 1 276 ? 4.774 -3.332 -15.408 1.00 96.44 276 LEU A C 1
ATOM 2004 O O . LEU A 1 276 ? 3.713 -3.945 -15.490 1.00 96.44 276 LEU A O 1
ATOM 2008 N N . SER A 1 277 ? 5.291 -2.692 -16.458 1.00 95.38 277 SER A N 1
ATOM 2009 C CA . SER A 1 277 ? 4.705 -2.671 -17.803 1.00 95.38 277 SER A CA 1
ATOM 2010 C C . SER A 1 277 ? 4.480 -4.092 -18.333 1.00 95.38 277 SER A C 1
ATOM 2012 O O . SER A 1 277 ? 5.416 -4.713 -18.829 1.00 95.38 277 SER A O 1
ATOM 2014 N N . GLY A 1 278 ? 3.226 -4.542 -18.320 1.00 94.31 278 GLY A N 1
ATOM 2015 C CA . GLY A 1 278 ? 2.805 -5.890 -18.713 1.00 94.31 278 GLY A CA 1
ATOM 2016 C C . GLY A 1 278 ? 1.779 -6.491 -17.747 1.00 94.31 278 GLY A C 1
ATOM 2017 O O . GLY A 1 278 ? 0.983 -7.325 -18.171 1.00 94.31 278 GLY A O 1
ATOM 2018 N N . ALA A 1 279 ? 1.755 -6.004 -16.501 1.00 97.12 279 ALA A N 1
ATOM 2019 C CA . ALA A 1 279 ? 0.745 -6.347 -15.510 1.00 97.12 279 ALA A CA 1
ATOM 2020 C C . ALA A 1 279 ? -0.677 -5.974 -15.963 1.00 97.12 279 ALA A C 1
ATOM 2022 O O . ALA A 1 279 ? -0.872 -5.049 -16.760 1.00 97.12 279 ALA A O 1
ATOM 2023 N N . GLU A 1 280 ? -1.671 -6.644 -15.384 1.00 97.69 280 GLU A N 1
ATOM 2024 C CA . GLU A 1 280 ? -3.088 -6.329 -15.561 1.00 97.69 280 GLU A CA 1
ATOM 2025 C C . GLU A 1 280 ? -3.702 -5.887 -14.225 1.00 97.69 280 GLU A C 1
ATOM 2027 O O . GLU A 1 280 ? -3.755 -6.658 -13.265 1.00 97.69 280 GLU A O 1
ATOM 2032 N N . VAL A 1 281 ? -4.179 -4.639 -14.176 1.00 98.12 281 VAL A N 1
ATOM 2033 C CA . VAL A 1 281 ? -4.877 -4.062 -13.018 1.00 98.12 281 VAL A CA 1
ATOM 2034 C C . VAL A 1 281 ? -6.349 -3.882 -13.371 1.00 98.12 281 VAL A C 1
ATOM 2036 O O . VAL A 1 281 ? -6.723 -2.961 -14.098 1.00 98.12 281 VAL A O 1
ATOM 2039 N N . ASN A 1 282 ? -7.193 -4.763 -12.843 1.00 97.88 282 ASN A N 1
ATOM 2040 C CA . ASN A 1 282 ? -8.641 -4.704 -13.007 1.00 97.88 282 ASN A CA 1
ATOM 2041 C C . ASN A 1 282 ? -9.271 -4.055 -11.771 1.00 97.88 282 ASN A C 1
ATOM 2043 O O . ASN A 1 282 ? -9.571 -4.732 -10.791 1.00 97.88 282 ASN A O 1
ATOM 2047 N N . TRP A 1 283 ? -9.457 -2.737 -11.827 1.00 97.00 283 TRP A N 1
ATOM 2048 C CA . TRP A 1 283 ? -10.069 -1.936 -10.765 1.00 97.00 283 TRP A CA 1
ATOM 2049 C C . TRP A 1 283 ? -11.545 -1.679 -11.082 1.00 97.00 283 TRP A C 1
ATOM 2051 O O . TRP A 1 283 ? -11.852 -0.968 -12.045 1.00 97.00 283 TRP A O 1
ATOM 2061 N N . ASP A 1 284 ? -12.474 -2.253 -10.316 1.00 95.88 284 ASP A N 1
ATOM 2062 C CA . ASP A 1 284 ? -13.897 -2.019 -10.560 1.00 95.88 284 ASP A CA 1
ATOM 2063 C C . ASP A 1 284 ? -14.380 -0.639 -10.071 1.00 95.88 284 ASP A C 1
ATOM 2065 O O . ASP A 1 284 ? -13.746 0.040 -9.267 1.00 95.88 284 ASP A O 1
ATOM 2069 N N . ALA A 1 285 ? -15.527 -0.189 -10.580 1.00 93.56 285 ALA A N 1
ATOM 2070 C CA . ALA A 1 285 ? -16.028 1.157 -10.293 1.00 93.56 285 ALA A CA 1
ATOM 2071 C C . ALA A 1 285 ? -16.476 1.366 -8.833 1.00 93.56 285 ALA A C 1
ATOM 2073 O O . ALA A 1 285 ? -16.657 2.510 -8.418 1.00 93.56 285 ALA A O 1
ATOM 2074 N N . THR A 1 286 ? -16.705 0.284 -8.090 1.00 95.25 286 THR A N 1
ATOM 2075 C CA . THR A 1 286 ? -17.132 0.301 -6.684 1.00 95.25 286 THR A CA 1
ATOM 2076 C C . THR A 1 286 ? -15.957 0.253 -5.712 1.00 95.25 286 THR A C 1
ATOM 2078 O O . THR A 1 286 ? -16.123 0.642 -4.561 1.00 95.25 286 THR A O 1
ATOM 2081 N N . THR A 1 287 ? -14.772 -0.150 -6.172 1.00 96.44 287 THR A N 1
ATOM 2082 C CA . THR A 1 287 ? -13.563 -0.225 -5.356 1.00 96.44 287 THR A CA 1
ATOM 2083 C C . THR A 1 287 ? -13.036 1.169 -5.030 1.00 96.44 287 THR A C 1
ATOM 2085 O O . THR A 1 287 ? -12.842 2.010 -5.920 1.00 96.44 287 THR A O 1
ATOM 2088 N N . THR A 1 288 ? -12.751 1.394 -3.749 1.00 94.12 288 THR A N 1
ATOM 2089 C CA . THR A 1 288 ? -12.121 2.611 -3.226 1.00 94.12 288 THR A CA 1
ATOM 2090 C C . THR A 1 288 ? -10.650 2.369 -2.905 1.00 94.12 288 THR A C 1
ATOM 2092 O O . THR A 1 288 ? -10.273 1.272 -2.498 1.00 94.12 288 THR A O 1
ATOM 2095 N N . GLY A 1 289 ? -9.827 3.395 -3.122 1.00 92.50 289 GLY A N 1
ATOM 2096 C CA . GLY A 1 289 ? -8.408 3.419 -2.757 1.00 92.50 289 GLY A CA 1
ATOM 2097 C C . GLY A 1 289 ? -8.149 4.362 -1.586 1.00 92.50 289 GLY A C 1
ATOM 2098 O O . GLY A 1 289 ? -9.086 5.016 -1.112 1.00 92.50 289 GLY A O 1
ATOM 2099 N N . SER A 1 290 ? -6.886 4.491 -1.174 1.00 88.81 290 SER A N 1
ATOM 2100 C CA . SER A 1 290 ? -6.510 5.279 0.013 1.00 88.81 290 SER A CA 1
ATOM 2101 C C . SER A 1 290 ? -6.874 6.763 -0.114 1.00 88.81 290 SER A C 1
ATOM 2103 O O . SER A 1 290 ? -7.138 7.431 0.885 1.00 88.81 290 SER A O 1
ATOM 2105 N N . GLY A 1 291 ? -6.953 7.278 -1.344 1.00 86.25 291 GLY A N 1
ATOM 2106 C CA . GLY A 1 291 ? -7.398 8.640 -1.628 1.00 86.25 291 GLY A CA 1
ATOM 2107 C C . GLY A 1 291 ? -6.312 9.704 -1.422 1.00 86.25 291 GLY A C 1
ATOM 2108 O O . GLY A 1 291 ? -5.140 9.407 -1.223 1.00 86.25 291 GLY A O 1
ATOM 2109 N N . GLY A 1 292 ? -6.696 10.983 -1.489 1.00 83.88 292 GLY A N 1
ATOM 2110 C CA . GLY A 1 292 ? -5.760 12.097 -1.289 1.00 83.88 292 GLY A CA 1
ATOM 2111 C C . GLY A 1 292 ? -4.671 12.159 -2.365 1.00 83.88 292 GLY A C 1
ATOM 2112 O O . GLY A 1 292 ? -4.993 12.227 -3.552 1.00 83.88 292 GLY A O 1
ATOM 2113 N N . ASN A 1 293 ? -3.406 12.158 -1.935 1.00 84.81 293 ASN A N 1
ATOM 2114 C CA . ASN A 1 293 ? -2.233 12.142 -2.815 1.00 84.81 293 ASN A CA 1
ATOM 2115 C C . ASN A 1 293 ? -1.857 10.729 -3.290 1.00 84.81 293 ASN A C 1
ATOM 2117 O O . ASN A 1 293 ? -0.964 10.604 -4.119 1.00 84.81 293 ASN A O 1
ATOM 2121 N N . THR A 1 294 ? -2.522 9.686 -2.784 1.00 89.88 294 THR A N 1
ATOM 2122 C CA . THR A 1 294 ? -2.229 8.300 -3.149 1.00 89.88 294 THR A CA 1
ATOM 2123 C C . THR A 1 294 ? -2.897 7.939 -4.474 1.00 89.88 294 THR A C 1
ATOM 2125 O O . THR A 1 294 ? -4.128 7.906 -4.576 1.00 89.88 294 THR A O 1
ATOM 2128 N N . ASP A 1 295 ? -2.093 7.644 -5.492 1.00 94.94 295 ASP A N 1
ATOM 2129 C CA . ASP A 1 295 ? -2.562 7.101 -6.762 1.00 94.94 295 ASP A CA 1
ATOM 2130 C C . ASP A 1 295 ? -3.125 5.686 -6.547 1.00 94.94 295 ASP A C 1
ATOM 2132 O O . ASP A 1 295 ? -2.553 4.860 -5.835 1.00 94.94 295 ASP A O 1
ATOM 2136 N N . ARG A 1 296 ? -4.243 5.356 -7.203 1.00 96.81 296 ARG A N 1
ATOM 2137 C CA . ARG A 1 296 ? -4.835 4.007 -7.123 1.00 96.81 296 ARG A CA 1
ATOM 2138 C C . ARG A 1 296 ? -3.897 2.949 -7.689 1.00 96.81 296 ARG A C 1
ATOM 2140 O O . ARG A 1 296 ? -3.856 1.822 -7.211 1.00 96.81 296 ARG A O 1
ATOM 2147 N N . TRP A 1 297 ? -3.172 3.291 -8.748 1.00 98.06 297 TRP A N 1
ATOM 2148 C CA . TRP A 1 297 ? -2.115 2.444 -9.280 1.00 98.06 297 TRP A CA 1
ATOM 2149 C C . TRP A 1 297 ? -1.170 3.230 -10.179 1.00 98.06 297 TRP A C 1
ATOM 2151 O O . TRP A 1 297 ? -1.579 4.171 -10.865 1.00 98.06 297 TRP A O 1
ATOM 2161 N N . ILE A 1 298 ? 0.073 2.758 -10.254 1.00 98.19 298 ILE A N 1
ATOM 2162 C CA . ILE A 1 298 ? 1.066 3.183 -11.243 1.00 98.19 298 ILE A CA 1
ATOM 2163 C C . ILE A 1 298 ? 1.566 1.980 -12.045 1.00 98.19 298 ILE A C 1
ATOM 2165 O O . ILE A 1 298 ? 1.709 0.871 -11.529 1.00 98.19 298 ILE A O 1
ATOM 2169 N N . ILE A 1 299 ? 1.881 2.207 -13.318 1.00 97.81 299 ILE A N 1
ATOM 2170 C CA . ILE A 1 299 ? 2.602 1.256 -14.164 1.00 97.81 299 ILE A CA 1
ATOM 2171 C C . ILE A 1 299 ? 3.956 1.858 -14.506 1.00 97.81 299 ILE A C 1
ATOM 2173 O O . ILE A 1 299 ? 4.050 2.887 -15.177 1.00 97.81 299 ILE A O 1
ATOM 2177 N N . GLU A 1 300 ? 5.018 1.181 -14.097 1.00 97.06 300 GLU A N 1
ATOM 2178 C CA . GLU A 1 300 ? 6.396 1.539 -14.366 1.00 97.06 300 GLU A CA 1
ATOM 2179 C C . GLU A 1 300 ? 6.962 0.809 -15.582 1.00 97.06 300 GLU A C 1
ATOM 2181 O O . GLU A 1 300 ? 6.660 -0.349 -15.880 1.00 97.06 300 GLU A O 1
ATOM 2186 N N . ARG A 1 301 ? 7.879 1.473 -16.284 1.00 94.88 301 ARG A N 1
ATOM 2187 C CA . ARG A 1 301 ? 8.688 0.848 -17.329 1.00 94.88 301 ARG A CA 1
ATOM 2188 C C . ARG A 1 301 ? 10.162 0.951 -17.003 1.00 94.88 301 ARG A C 1
ATOM 2190 O O . ARG A 1 301 ? 10.745 2.034 -17.030 1.00 94.88 301 ARG A O 1
ATOM 2197 N N . ILE A 1 302 ? 10.787 -0.209 -16.845 1.00 93.12 302 ILE A N 1
ATOM 2198 C CA . ILE A 1 302 ? 12.206 -0.336 -16.522 1.00 93.12 302 ILE A CA 1
ATOM 2199 C C . ILE A 1 302 ? 12.992 -0.782 -17.758 1.00 93.12 302 ILE A C 1
ATOM 2201 O O . ILE A 1 302 ? 12.528 -1.577 -18.573 1.00 93.12 302 ILE A O 1
ATOM 2205 N N . GLY A 1 303 ? 14.211 -0.261 -17.911 1.00 89.56 303 GLY A N 1
ATOM 2206 C CA . GLY A 1 303 ? 15.199 -0.823 -18.835 1.00 89.56 303 GLY A CA 1
ATOM 2207 C C . GLY A 1 303 ? 14.916 -0.590 -20.321 1.00 89.56 303 GLY A C 1
ATOM 2208 O O . GLY A 1 303 ? 15.517 -1.258 -21.167 1.00 89.56 303 GLY A O 1
ATOM 2209 N N . GLN A 1 304 ? 14.037 0.358 -20.664 1.00 92.75 304 GLN A N 1
ATOM 2210 C CA . GLN A 1 304 ? 13.799 0.727 -22.059 1.00 92.75 304 GLN A CA 1
ATOM 2211 C C . GLN A 1 304 ? 15.083 1.285 -22.684 1.00 92.75 304 GLN A C 1
ATOM 2213 O O . GLN A 1 304 ? 15.774 2.112 -22.092 1.00 92.75 304 GLN A O 1
ATOM 2218 N N . LYS A 1 305 ? 15.400 0.843 -23.901 1.00 94.00 305 LYS A N 1
ATOM 2219 C CA . LYS A 1 305 ? 16.626 1.226 -24.608 1.00 94.00 305 LYS A CA 1
ATOM 2220 C C . LYS A 1 305 ? 16.315 2.052 -25.841 1.00 94.00 305 LYS A C 1
ATOM 2222 O O . LYS A 1 305 ? 15.437 1.697 -26.623 1.00 94.00 305 LYS A O 1
ATOM 2227 N N . VAL A 1 306 ? 17.105 3.099 -26.050 1.00 93.19 306 VAL A N 1
ATOM 2228 C CA . VAL A 1 306 ? 17.213 3.793 -27.332 1.00 93.19 306 VAL A CA 1
ATOM 2229 C C . VAL A 1 306 ? 18.526 3.382 -27.977 1.00 93.19 306 VAL A C 1
ATOM 2231 O O . VAL A 1 306 ? 19.588 3.447 -27.357 1.00 93.19 306 VAL A O 1
ATOM 2234 N N . THR A 1 307 ? 18.454 2.936 -29.226 1.00 95.31 307 THR A N 1
ATOM 2235 C CA . THR A 1 307 ? 19.613 2.469 -29.988 1.00 95.31 307 THR A CA 1
ATOM 2236 C C . THR A 1 307 ? 19.812 3.319 -31.227 1.00 95.31 307 THR A C 1
ATOM 2238 O O . THR A 1 307 ? 18.863 3.624 -31.948 1.00 95.31 307 THR A O 1
ATOM 2241 N N . THR A 1 308 ? 21.063 3.644 -31.507 1.00 93.75 308 THR A N 1
ATOM 2242 C CA . THR A 1 308 ? 21.504 4.396 -32.678 1.00 93.75 308 THR A CA 1
ATOM 2243 C C . THR A 1 308 ? 22.656 3.644 -33.346 1.00 93.75 308 THR A C 1
ATOM 2245 O O . THR A 1 308 ? 23.347 2.871 -32.684 1.00 93.75 308 THR A O 1
ATOM 2248 N N . PRO A 1 309 ? 22.902 3.845 -34.651 1.00 93.69 309 PRO A N 1
ATOM 2249 C CA . PRO A 1 309 ? 23.986 3.153 -35.346 1.00 93.69 309 PRO A CA 1
ATOM 2250 C C . PRO A 1 309 ? 25.387 3.686 -34.999 1.00 93.69 309 PRO A C 1
ATOM 2252 O O . PRO A 1 309 ? 26.373 3.133 -35.481 1.00 93.69 309 PRO A O 1
ATOM 2255 N N . LEU A 1 310 ? 25.495 4.774 -34.228 1.00 93.06 310 LEU A N 1
ATOM 2256 C CA . LEU A 1 310 ? 26.755 5.450 -33.919 1.00 93.06 310 LEU A CA 1
ATOM 2257 C C . LEU A 1 310 ? 26.903 5.658 -32.404 1.00 93.06 310 LEU A C 1
ATOM 2259 O O . LEU A 1 310 ? 25.913 5.950 -31.736 1.00 93.06 310 LEU A O 1
ATOM 2263 N N . PRO A 1 311 ? 28.124 5.575 -31.854 1.00 94.62 311 PRO A N 1
ATOM 2264 C CA . PRO A 1 311 ? 28.374 6.006 -30.486 1.00 94.62 311 PRO A CA 1
ATOM 2265 C C . PRO A 1 311 ? 28.320 7.533 -30.362 1.00 94.62 311 PRO A C 1
ATOM 2267 O O . PRO A 1 311 ? 28.596 8.254 -31.326 1.00 94.62 311 PRO A O 1
ATOM 2270 N N . GLY A 1 312 ? 28.027 8.037 -29.162 1.00 94.50 312 GLY A N 1
ATOM 2271 C CA . GLY A 1 312 ? 28.100 9.470 -28.864 1.00 94.50 312 GLY A CA 1
ATOM 2272 C C . GLY A 1 312 ? 26.998 10.321 -29.507 1.00 94.50 312 GLY A C 1
ATOM 2273 O O . GLY A 1 312 ? 27.176 11.529 -29.664 1.00 94.50 312 GLY A O 1
ATOM 2274 N N . VAL A 1 313 ? 25.878 9.712 -29.903 1.00 96.25 313 VAL A N 1
ATOM 2275 C CA . VAL A 1 313 ? 24.707 10.425 -30.430 1.00 96.25 313 VAL A CA 1
ATOM 2276 C C . VAL A 1 313 ? 23.970 11.090 -29.273 1.00 96.25 313 VAL A C 1
ATOM 2278 O O . VAL A 1 313 ? 23.645 10.434 -28.287 1.00 96.25 313 VAL A O 1
ATOM 2281 N N . LEU A 1 314 ? 23.694 12.384 -29.408 1.00 96.81 314 LEU A N 1
ATOM 2282 C CA . LEU A 1 314 ? 22.879 13.165 -28.484 1.00 96.81 314 LEU A CA 1
ATOM 2283 C C . LEU A 1 314 ? 21.401 13.013 -28.853 1.00 96.81 314 LEU A C 1
ATOM 2285 O O . LEU A 1 314 ? 21.013 13.261 -29.996 1.00 96.81 314 LEU A O 1
ATOM 2289 N N . ILE A 1 315 ? 20.577 12.635 -27.884 1.00 96.69 315 ILE A N 1
ATOM 2290 C CA . ILE A 1 315 ? 19.140 12.410 -28.039 1.00 96.69 315 ILE A CA 1
ATOM 2291 C C . ILE A 1 315 ? 18.415 13.301 -27.037 1.00 96.69 315 ILE A C 1
ATOM 2293 O O . ILE A 1 315 ? 18.693 13.243 -25.841 1.00 96.69 315 ILE A O 1
ATOM 2297 N N . GLN A 1 316 ? 17.482 14.113 -27.521 1.00 97.38 316 GLN A N 1
ATOM 2298 C CA . GLN A 1 316 ? 16.588 14.901 -26.683 1.00 97.38 316 GLN A CA 1
ATOM 2299 C C . GLN A 1 316 ? 15.283 14.132 -26.483 1.00 97.38 316 GLN A C 1
ATOM 2301 O O . GLN A 1 316 ? 14.553 13.873 -27.440 1.00 97.38 316 GLN A O 1
ATOM 2306 N N . LEU A 1 317 ? 15.016 13.767 -25.235 1.00 96.31 317 LEU A N 1
ATOM 2307 C CA . LEU A 1 317 ? 13.791 13.129 -24.773 1.00 96.31 317 LEU A CA 1
ATOM 2308 C C . LEU A 1 317 ? 12.934 14.179 -24.063 1.00 96.31 317 LEU A C 1
ATOM 2310 O O . LEU A 1 317 ? 13.474 14.986 -23.304 1.00 96.31 317 LEU A O 1
ATOM 2314 N N . VAL A 1 318 ? 11.629 14.171 -24.306 1.00 97.19 318 VAL A N 1
ATOM 2315 C CA . VAL A 1 318 ? 10.670 15.107 -23.700 1.00 97.19 318 VAL A CA 1
ATOM 2316 C C . VAL A 1 318 ? 9.402 14.372 -23.280 1.00 97.19 318 VAL A C 1
ATOM 2318 O O . VAL A 1 318 ? 9.115 13.303 -23.824 1.00 97.19 318 VAL A O 1
ATOM 2321 N N . GLU A 1 319 ? 8.656 14.967 -22.345 1.00 96.25 319 GLU A N 1
ATOM 2322 C CA . GLU A 1 319 ? 7.391 14.440 -21.805 1.00 96.25 319 GLU A CA 1
ATOM 2323 C C . GLU A 1 319 ? 7.543 13.041 -21.182 1.00 96.25 319 GLU A C 1
ATOM 2325 O O . GLU A 1 319 ? 6.692 12.169 -21.337 1.00 96.25 319 GLU A O 1
ATOM 2330 N N . LEU A 1 320 ? 8.672 12.811 -20.501 1.00 94.50 320 LEU A N 1
ATOM 2331 C CA . LEU A 1 320 ? 8.970 11.550 -19.827 1.00 94.50 320 LEU A CA 1
ATOM 2332 C C . LEU A 1 320 ? 8.218 11.435 -18.498 1.00 94.50 320 LEU A C 1
ATOM 2334 O O . LEU A 1 320 ? 8.418 12.247 -17.594 1.00 94.50 320 LEU A O 1
ATOM 2338 N N . GLY A 1 321 ? 7.450 10.355 -18.374 1.00 93.88 321 GLY A N 1
ATOM 2339 C CA . GLY A 1 321 ? 6.786 9.915 -17.153 1.00 93.88 321 GLY A CA 1
ATOM 2340 C C . GLY A 1 321 ? 5.871 10.926 -16.460 1.00 93.88 321 GLY A C 1
ATOM 2341 O O . GLY A 1 321 ? 5.433 11.902 -17.064 1.00 93.88 321 GLY A O 1
ATOM 2342 N N . TYR A 1 322 ? 5.586 10.668 -15.181 1.00 93.94 322 TYR A N 1
ATOM 2343 C CA . TYR A 1 322 ? 4.598 11.393 -14.365 1.00 93.94 322 TYR A CA 1
ATOM 2344 C C . TYR A 1 322 ? 4.788 12.922 -14.374 1.00 93.94 322 TYR A C 1
ATOM 2346 O O . TYR A 1 322 ? 3.838 13.682 -14.539 1.00 93.94 322 TYR A O 1
ATOM 2354 N N . TRP A 1 323 ? 6.039 13.389 -14.292 1.00 91.81 323 TRP A N 1
ATOM 2355 C CA . TRP A 1 323 ? 6.373 14.820 -14.241 1.00 91.81 323 TRP A CA 1
ATOM 2356 C C . TRP A 1 323 ? 6.609 15.472 -15.612 1.00 91.81 323 TRP A C 1
ATOM 2358 O O . TRP A 1 323 ? 7.022 16.632 -15.673 1.00 91.81 323 TRP A O 1
ATOM 2368 N N . ASN A 1 324 ? 6.362 14.761 -16.720 1.00 94.50 324 ASN A N 1
ATOM 2369 C CA . ASN A 1 324 ? 6.616 15.238 -18.085 1.00 94.50 324 ASN A CA 1
ATOM 2370 C C . ASN A 1 324 ? 8.053 15.764 -18.292 1.00 94.50 324 ASN A C 1
ATOM 2372 O O . ASN A 1 324 ? 8.285 16.799 -18.926 1.00 94.50 324 ASN A O 1
ATOM 2376 N N . GLU A 1 325 ? 9.045 15.052 -17.757 1.00 94.69 325 GLU A N 1
ATOM 2377 C CA . GLU A 1 325 ? 10.431 15.510 -17.745 1.00 94.69 325 GLU A CA 1
ATOM 2378 C C . GLU A 1 325 ? 11.039 15.613 -19.153 1.00 94.69 325 GLU A C 1
ATOM 2380 O O . GLU A 1 325 ? 10.702 14.871 -20.078 1.00 94.69 325 GLU A O 1
ATOM 2385 N N . SER A 1 326 ? 12.002 16.525 -19.311 1.00 95.56 326 SER A N 1
ATOM 2386 C CA . SER A 1 326 ? 12.796 16.672 -20.534 1.00 95.56 326 SER A CA 1
ATOM 2387 C C . SER A 1 326 ? 14.285 16.533 -20.240 1.00 95.56 326 SER A C 1
ATOM 2389 O O . SER A 1 326 ? 14.815 17.170 -19.330 1.00 95.56 326 SER A O 1
ATOM 2391 N N . LYS A 1 327 ? 14.988 15.720 -21.033 1.00 94.19 327 LYS A N 1
ATOM 2392 C CA . LYS A 1 327 ? 16.406 15.410 -20.829 1.00 94.19 327 LYS A CA 1
ATOM 2393 C C . LYS A 1 327 ? 17.141 15.194 -22.146 1.00 94.19 327 LYS A C 1
ATOM 2395 O O . LYS A 1 327 ? 16.647 14.532 -23.051 1.00 94.19 327 LYS A O 1
ATOM 2400 N N . THR A 1 328 ? 18.377 15.687 -22.221 1.00 95.88 328 THR A N 1
ATOM 2401 C CA . THR A 1 328 ? 19.322 15.302 -23.280 1.00 95.88 328 THR A CA 1
ATOM 2402 C C . THR A 1 328 ? 20.247 14.202 -22.775 1.00 95.88 328 THR A C 1
ATOM 2404 O O . THR A 1 328 ? 20.832 14.321 -21.698 1.00 95.88 328 THR A O 1
ATOM 2407 N N . VAL A 1 329 ? 20.378 13.130 -23.549 1.00 95.19 329 VAL A N 1
ATOM 2408 C CA . VAL A 1 329 ? 21.190 11.952 -23.224 1.00 95.19 329 VAL A CA 1
ATOM 2409 C C . VAL A 1 329 ? 22.168 11.652 -24.355 1.00 95.19 329 VAL A C 1
ATOM 2411 O O . VAL A 1 329 ? 21.918 12.021 -25.499 1.00 95.19 329 VAL A O 1
ATOM 2414 N N . THR A 1 330 ? 23.271 10.974 -24.045 1.00 96.06 330 THR A N 1
ATOM 2415 C CA . THR A 1 330 ? 24.285 10.580 -25.034 1.00 96.06 330 THR A CA 1
ATOM 2416 C C . THR A 1 330 ? 24.381 9.063 -25.096 1.00 96.06 330 THR A C 1
ATOM 2418 O O . THR A 1 330 ? 24.438 8.415 -24.050 1.00 96.06 330 THR A O 1
ATOM 2421 N N . THR A 1 331 ? 24.423 8.489 -26.299 1.00 96.38 331 THR A N 1
ATOM 2422 C CA . THR A 1 331 ? 24.631 7.046 -26.465 1.00 96.38 331 THR A CA 1
ATOM 2423 C C . THR A 1 331 ? 26.054 6.616 -26.108 1.00 96.38 331 THR A C 1
ATOM 2425 O O . THR A 1 331 ? 27.023 7.348 -26.325 1.00 96.38 331 THR A O 1
ATOM 2428 N N . ASP A 1 332 ? 26.179 5.409 -25.560 1.00 96.19 332 ASP A N 1
ATOM 2429 C CA . ASP A 1 332 ? 27.445 4.785 -25.183 1.00 96.19 332 ASP A CA 1
ATOM 2430 C C . ASP A 1 332 ? 28.296 4.365 -26.402 1.00 96.19 332 ASP A C 1
ATOM 2432 O O . ASP A 1 332 ? 27.972 4.651 -27.558 1.00 96.19 332 ASP A O 1
ATOM 2436 N N . SER A 1 333 ? 29.404 3.657 -26.160 1.00 96.06 333 SER A N 1
ATOM 2437 C CA . SER A 1 333 ? 30.298 3.157 -27.217 1.00 96.06 333 SER A CA 1
ATOM 2438 C C . SER A 1 333 ? 29.641 2.168 -28.189 1.00 96.06 333 SER A C 1
ATOM 2440 O O . SER A 1 333 ? 30.187 1.934 -29.265 1.00 96.06 333 SER A O 1
ATOM 2442 N N . ASN A 1 334 ? 28.495 1.591 -27.825 1.00 96.19 334 ASN A N 1
ATOM 2443 C CA . ASN A 1 334 ? 27.709 0.676 -28.650 1.00 96.19 334 ASN A CA 1
ATOM 2444 C C . ASN A 1 334 ? 26.520 1.381 -29.325 1.00 96.19 334 ASN A C 1
ATOM 2446 O O . ASN A 1 334 ? 25.696 0.720 -29.954 1.00 96.19 334 ASN A O 1
ATOM 2450 N N . GLY A 1 335 ? 26.404 2.706 -29.187 1.00 95.94 335 GLY A N 1
ATOM 2451 C CA . GLY A 1 335 ? 25.277 3.466 -29.715 1.00 95.94 335 GLY A CA 1
ATOM 2452 C C . GLY A 1 335 ? 23.988 3.279 -28.915 1.00 95.94 335 GLY A C 1
ATOM 2453 O O . GLY A 1 335 ? 22.909 3.539 -29.448 1.00 95.94 335 GLY A O 1
ATOM 2454 N N . MET A 1 336 ? 24.071 2.869 -27.647 1.00 96.88 336 MET A N 1
ATOM 2455 C CA . MET A 1 336 ? 22.923 2.577 -26.791 1.00 96.88 336 MET A CA 1
ATOM 2456 C C . MET A 1 336 ? 22.777 3.582 -25.648 1.00 96.88 336 MET A C 1
ATOM 2458 O O . MET A 1 336 ? 23.754 4.043 -25.064 1.00 96.88 336 MET A O 1
ATOM 2462 N N . PHE A 1 337 ? 21.536 3.887 -25.288 1.00 95.81 337 PHE A N 1
ATOM 2463 C CA . PHE A 1 337 ? 21.190 4.538 -24.032 1.00 95.81 337 PHE A CA 1
ATOM 2464 C C . PHE A 1 337 ? 20.048 3.764 -23.367 1.00 95.81 337 PHE A C 1
ATOM 2466 O O . PHE A 1 337 ? 19.063 3.441 -24.028 1.00 95.81 337 PHE A O 1
ATOM 2473 N N . THR A 1 338 ? 20.176 3.456 -22.075 1.00 95.75 338 THR A N 1
ATOM 2474 C CA . THR A 1 338 ? 19.114 2.806 -21.288 1.00 95.75 338 THR A CA 1
ATOM 2475 C C . THR A 1 338 ? 18.452 3.856 -20.408 1.00 95.75 338 THR A C 1
ATOM 2477 O O . THR A 1 338 ? 19.137 4.537 -19.645 1.00 95.75 338 THR A O 1
ATOM 2480 N N . LEU A 1 339 ? 17.136 4.004 -20.534 1.00 93.06 339 LEU A N 1
ATOM 2481 C CA . LEU A 1 339 ? 16.355 4.889 -19.682 1.00 93.06 339 LEU A CA 1
ATOM 2482 C C . LEU A 1 339 ? 16.265 4.307 -18.260 1.00 93.06 339 LEU A C 1
ATOM 2484 O O . LEU A 1 339 ? 16.183 3.082 -18.111 1.00 93.06 339 LEU A O 1
ATOM 2488 N N . PRO A 1 340 ? 16.260 5.165 -17.223 1.00 91.25 340 PRO A N 1
ATOM 2489 C CA . PRO A 1 340 ? 15.911 4.743 -15.867 1.00 91.25 340 PRO A CA 1
ATOM 2490 C C . PRO A 1 340 ? 14.447 4.268 -15.791 1.00 91.25 340 PRO A C 1
ATOM 2492 O O . PRO A 1 340 ? 13.690 4.441 -16.754 1.00 91.25 340 PRO A O 1
ATOM 2495 N N . SER A 1 341 ? 14.061 3.680 -14.649 1.00 92.81 341 SER A N 1
ATOM 2496 C CA . SER A 1 341 ? 12.637 3.452 -14.351 1.00 92.81 341 SER A CA 1
ATOM 2497 C C . SER A 1 341 ? 11.877 4.773 -14.410 1.00 92.81 341 SER A C 1
ATOM 2499 O O . SER A 1 341 ? 12.436 5.834 -14.112 1.00 92.81 341 SER A O 1
ATOM 2501 N N . ARG A 1 342 ? 10.620 4.695 -14.833 1.00 94.56 342 ARG A N 1
ATOM 2502 C CA . ARG A 1 342 ? 9.670 5.802 -14.816 1.00 94.56 342 ARG A CA 1
ATOM 2503 C C . ARG A 1 342 ? 8.248 5.256 -14.856 1.00 94.56 342 ARG A C 1
ATOM 2505 O O . ARG A 1 342 ? 8.005 4.226 -15.491 1.00 94.56 342 ARG A O 1
ATOM 2512 N N . ILE A 1 343 ? 7.328 6.012 -14.278 1.00 97.06 343 ILE A N 1
ATOM 2513 C CA . ILE A 1 343 ? 5.884 5.798 -14.384 1.00 97.06 343 ILE A CA 1
ATOM 2514 C C . ILE A 1 343 ? 5.445 6.146 -15.804 1.00 97.06 343 ILE A C 1
ATOM 2516 O O . ILE A 1 343 ? 5.761 7.227 -16.286 1.00 97.06 343 ILE A O 1
ATOM 2520 N N . ILE A 1 344 ? 4.748 5.240 -16.482 1.00 96.62 344 ILE A N 1
ATOM 2521 C CA . ILE A 1 344 ? 4.281 5.415 -17.864 1.00 96.62 344 ILE A CA 1
ATOM 2522 C C . ILE A 1 344 ? 2.759 5.508 -17.976 1.00 96.62 344 ILE A C 1
ATOM 2524 O O . ILE A 1 344 ? 2.255 6.015 -18.976 1.00 96.62 344 ILE A O 1
ATOM 2528 N N . GLN A 1 345 ? 2.032 5.010 -16.979 1.00 97.25 345 GLN A N 1
ATOM 2529 C CA . GLN A 1 345 ? 0.578 5.087 -16.856 1.00 97.25 345 GLN A CA 1
ATOM 2530 C C . GLN A 1 345 ? 0.247 5.127 -15.367 1.00 97.25 345 GLN A C 1
ATOM 2532 O O . GLN A 1 345 ? 0.982 4.539 -14.575 1.00 97.25 345 GLN A O 1
ATOM 2537 N N . TRP A 1 346 ? -0.823 5.811 -14.991 1.00 97.44 346 TRP A N 1
ATOM 2538 C CA . TRP A 1 346 ? -1.295 5.848 -13.609 1.00 97.44 346 TRP A CA 1
ATOM 2539 C C . TRP A 1 346 ? -2.791 6.138 -13.568 1.00 97.44 346 TRP A C 1
ATOM 2541 O O . TRP A 1 346 ? -3.350 6.676 -14.527 1.00 97.44 346 TRP A O 1
ATOM 2551 N N . MET A 1 347 ? -3.439 5.778 -12.469 1.00 97.25 347 MET A N 1
ATOM 2552 C CA . MET A 1 347 ? -4.783 6.234 -12.139 1.00 97.25 347 MET A CA 1
ATOM 2553 C C . MET A 1 347 ? -4.714 6.987 -10.825 1.00 97.25 347 MET A C 1
ATOM 2555 O O . MET A 1 347 ? -4.310 6.415 -9.815 1.00 97.25 347 MET A O 1
ATOM 2559 N N . ASP A 1 348 ? -5.118 8.250 -10.846 1.00 95.12 348 ASP A N 1
ATOM 2560 C CA . ASP A 1 348 ? -5.063 9.077 -9.648 1.00 95.12 348 ASP A CA 1
ATOM 2561 C C . ASP A 1 348 ? -6.124 8.677 -8.612 1.00 95.12 348 ASP A C 1
ATOM 2563 O O . ASP A 1 348 ? -7.013 7.851 -8.861 1.00 95.12 348 ASP A O 1
ATOM 2567 N N . SER A 1 349 ? -6.042 9.280 -7.428 1.00 92.56 349 SER A N 1
ATOM 2568 C CA . SER A 1 349 ? -6.984 9.046 -6.329 1.00 92.56 349 SER A CA 1
ATOM 2569 C C . SER A 1 349 ? -8.452 9.270 -6.731 1.00 92.56 349 SER A C 1
ATOM 2571 O O . SER A 1 349 ? -9.355 8.564 -6.261 1.00 92.56 349 SER A O 1
ATOM 2573 N N . SER A 1 350 ? -8.704 10.196 -7.664 1.00 91.56 350 SER A N 1
ATOM 2574 C CA . SER A 1 350 ? -10.038 10.511 -8.186 1.00 91.56 350 SER A CA 1
ATOM 2575 C C . SER A 1 350 ? -10.567 9.475 -9.187 1.00 91.56 350 SER A C 1
ATOM 2577 O O . SER A 1 350 ? -11.764 9.457 -9.484 1.00 91.56 350 SER A O 1
ATOM 2579 N N . GLY A 1 351 ? -9.710 8.559 -9.643 1.00 93.06 351 GLY A N 1
ATOM 2580 C CA . GLY A 1 351 ? -10.032 7.531 -10.626 1.00 93.06 351 GLY A CA 1
ATOM 2581 C C . GLY A 1 351 ? -9.832 7.981 -12.074 1.00 93.06 351 GLY A C 1
ATOM 2582 O O . GLY A 1 351 ? -10.299 7.294 -12.986 1.00 93.06 351 GLY A O 1
ATOM 2583 N N . GLU A 1 352 ? -9.166 9.114 -12.314 1.00 95.56 352 GLU A N 1
ATOM 2584 C CA . GLU A 1 352 ? -8.805 9.544 -13.663 1.00 95.56 352 GLU A CA 1
ATOM 2585 C C . GLU A 1 352 ? -7.533 8.817 -14.115 1.00 95.56 352 GLU A C 1
ATOM 2587 O O . GLU A 1 352 ? -6.528 8.771 -13.407 1.00 95.56 352 GLU A O 1
ATOM 2592 N N . ALA A 1 353 ? -7.593 8.202 -15.299 1.00 96.00 353 ALA A N 1
ATOM 2593 C CA . ALA A 1 353 ? -6.477 7.459 -15.871 1.00 96.00 353 ALA A CA 1
ATOM 2594 C C . ALA A 1 353 ? -5.629 8.349 -16.785 1.00 96.00 353 ALA A C 1
ATOM 2596 O O . ALA A 1 353 ? -6.134 8.986 -17.713 1.00 96.00 353 ALA A O 1
ATOM 2597 N N . HIS A 1 354 ? -4.318 8.290 -16.589 1.00 96.88 354 HIS A N 1
ATOM 2598 C CA . HIS A 1 354 ? -3.321 9.109 -17.263 1.00 96.88 354 HIS A CA 1
ATOM 2599 C C . HIS A 1 354 ? -2.252 8.239 -17.930 1.00 96.88 354 HIS A C 1
ATOM 2601 O O . HIS A 1 354 ? -2.059 7.065 -17.607 1.00 96.88 354 HIS A O 1
ATOM 2607 N N . ASN A 1 355 ? -1.559 8.812 -18.914 1.00 96.94 355 ASN A N 1
ATOM 2608 C CA . ASN A 1 355 ? -0.495 8.144 -19.661 1.00 96.94 355 ASN A CA 1
ATOM 2609 C C . ASN A 1 355 ? 0.645 9.127 -19.940 1.00 96.94 355 ASN A C 1
ATOM 2611 O O . ASN A 1 355 ? 0.397 10.301 -20.225 1.00 96.94 355 ASN A O 1
ATOM 2615 N N . GLU A 1 356 ? 1.885 8.634 -19.952 1.00 95.44 356 GLU A N 1
ATOM 2616 C CA . GLU A 1 356 ? 3.018 9.419 -20.439 1.00 95.44 356 GLU A CA 1
ATOM 2617 C C . GLU A 1 356 ? 2.845 9.771 -21.927 1.00 95.44 356 GLU A C 1
ATOM 2619 O O . GLU A 1 356 ? 2.287 8.999 -22.711 1.00 95.44 356 GLU A O 1
ATOM 2624 N N . SER A 1 357 ? 3.387 10.920 -22.338 1.00 95.69 357 SER A N 1
ATOM 2625 C CA . SER A 1 357 ? 3.438 11.360 -23.747 1.00 95.69 357 SER A CA 1
ATOM 2626 C C . SER A 1 357 ? 4.870 11.380 -24.301 1.00 95.69 357 SER A C 1
ATOM 2628 O O . SER A 1 357 ? 5.198 12.112 -25.238 1.00 95.69 357 SER A O 1
ATOM 2630 N N . ALA A 1 358 ? 5.733 10.539 -23.728 1.00 94.81 358 ALA A N 1
ATOM 2631 C CA . ALA A 1 358 ? 7.164 10.516 -23.988 1.00 94.81 358 ALA A CA 1
ATOM 2632 C C . ALA A 1 358 ? 7.508 10.406 -25.479 1.00 94.81 358 ALA A C 1
ATOM 2634 O O . ALA A 1 358 ? 7.061 9.497 -26.186 1.00 94.81 358 ALA A O 1
ATOM 2635 N N . ARG A 1 359 ? 8.394 11.289 -25.956 1.00 95.06 359 ARG A N 1
ATOM 2636 C CA . ARG A 1 359 ? 8.899 11.249 -27.337 1.00 95.06 359 ARG A CA 1
ATOM 2637 C C . ARG A 1 359 ? 10.359 11.668 -27.452 1.00 95.06 359 ARG A C 1
ATOM 2639 O O . ARG A 1 359 ? 10.903 12.390 -26.618 1.00 95.06 359 ARG A O 1
ATOM 2646 N N . ILE A 1 360 ? 10.980 11.252 -28.555 1.00 96.25 360 ILE A N 1
ATOM 2647 C CA . ILE A 1 360 ? 12.248 11.822 -29.015 1.00 96.25 360 ILE A CA 1
ATOM 2648 C C . ILE A 1 360 ? 11.926 13.098 -29.790 1.00 96.25 360 ILE A C 1
ATOM 2650 O O . ILE A 1 360 ? 11.247 13.047 -30.814 1.00 96.25 360 ILE A O 1
ATOM 2654 N N . GLU A 1 361 ? 12.426 14.231 -29.313 1.00 97.31 361 GLU A N 1
ATOM 2655 C CA . GLU A 1 361 ? 12.241 15.526 -29.971 1.00 97.31 361 GLU A CA 1
ATOM 2656 C C . GLU A 1 361 ? 13.356 15.823 -30.977 1.00 97.31 361 GLU A C 1
ATOM 2658 O O . GLU A 1 361 ? 13.101 16.347 -32.060 1.00 97.31 361 GLU A O 1
ATOM 2663 N N . ASN A 1 362 ? 14.597 15.461 -30.645 1.00 95.19 362 ASN A N 1
ATOM 2664 C CA . ASN A 1 362 ? 15.755 15.756 -31.481 1.00 95.19 362 ASN A CA 1
ATOM 2665 C C . ASN A 1 362 ? 16.822 14.662 -31.377 1.00 95.19 362 ASN A C 1
ATOM 2667 O O . ASN A 1 362 ? 17.011 14.047 -30.327 1.00 95.19 362 ASN A O 1
ATOM 2671 N N . ILE A 1 363 ? 17.553 14.450 -32.470 1.00 95.44 363 ILE A N 1
ATOM 2672 C CA . ILE A 1 363 ? 18.707 13.555 -32.546 1.00 95.44 363 ILE A CA 1
ATOM 2673 C C . ILE A 1 363 ? 19.828 14.319 -33.243 1.00 95.44 363 ILE A C 1
ATOM 2675 O O . ILE A 1 363 ? 19.673 14.772 -34.377 1.00 95.44 363 ILE A O 1
ATOM 2679 N N . SER A 1 364 ? 20.979 14.437 -32.588 1.00 93.88 364 SER A N 1
ATOM 2680 C CA . SER A 1 364 ? 22.144 15.124 -33.139 1.00 93.88 364 SER A CA 1
ATOM 2681 C C . SER A 1 364 ? 23.421 14.324 -32.918 1.00 93.88 364 SER A C 1
ATOM 2683 O O . SER A 1 364 ? 23.570 13.586 -31.948 1.00 93.88 364 SER A O 1
ATOM 2685 N N . PHE A 1 365 ? 24.358 14.439 -33.850 1.00 89.94 365 PHE A N 1
ATOM 2686 C CA . PHE A 1 365 ? 25.655 13.784 -33.757 1.00 89.94 365 PHE A CA 1
ATOM 2687 C C . PHE A 1 365 ? 26.715 14.669 -34.396 1.00 89.94 365 PHE A C 1
ATOM 2689 O O . PHE A 1 365 ? 26.483 15.312 -35.422 1.00 89.94 365 PHE A O 1
ATOM 2696 N N . ASN A 1 366 ? 27.903 14.681 -33.799 1.00 80.06 366 ASN A N 1
ATOM 2697 C CA . ASN A 1 366 ? 29.038 15.380 -34.374 1.00 80.06 366 ASN A CA 1
ATOM 2698 C C . ASN A 1 366 ? 29.741 14.454 -35.356 1.00 80.06 366 ASN A C 1
ATOM 2700 O O . ASN A 1 366 ? 30.310 13.429 -34.983 1.00 80.06 366 ASN A O 1
ATOM 2704 N N . ARG A 1 367 ? 29.732 14.830 -36.633 1.00 69.12 367 ARG A N 1
ATOM 2705 C CA . ARG A 1 367 ? 30.597 14.192 -37.619 1.00 69.12 367 ARG A CA 1
ATOM 2706 C C . ARG A 1 367 ? 32.012 14.711 -37.370 1.00 69.12 367 ARG A C 1
ATOM 2708 O O . ARG A 1 367 ? 32.270 15.889 -37.603 1.00 69.12 367 ARG A O 1
ATOM 2715 N N . ALA A 1 368 ? 32.921 13.861 -36.892 1.00 59.91 368 ALA A N 1
ATOM 2716 C CA . ALA A 1 368 ? 34.338 14.205 -36.918 1.00 59.91 368 ALA A CA 1
ATOM 2717 C C . ALA A 1 368 ? 34.710 14.505 -38.377 1.00 59.91 368 ALA A C 1
ATOM 2719 O O . ALA A 1 368 ? 34.483 13.682 -39.268 1.00 59.91 368 ALA A O 1
ATOM 2720 N N . SER A 1 369 ? 35.191 15.718 -38.638 1.00 52.53 369 SER A N 1
ATOM 2721 C CA . SER A 1 369 ? 35.629 16.123 -39.965 1.00 52.53 369 SER A CA 1
ATOM 2722 C C . SER A 1 369 ? 36.834 15.271 -40.353 1.00 52.53 369 SER A C 1
ATOM 2724 O O . SER A 1 369 ? 37.909 15.436 -39.781 1.00 52.53 369 SER A O 1
ATOM 2726 N N . ALA A 1 370 ? 36.642 14.345 -41.290 1.00 53.56 370 ALA A N 1
ATOM 2727 C CA . ALA A 1 370 ? 37.744 13.662 -41.945 1.00 53.56 370 ALA A CA 1
ATOM 2728 C C . ALA A 1 370 ? 38.453 14.679 -42.850 1.00 53.56 370 ALA A C 1
ATOM 2730 O O . ALA A 1 370 ? 37.921 15.035 -43.902 1.00 53.56 370 ALA A O 1
ATOM 2731 N N . TRP A 1 371 ? 39.609 15.167 -42.402 1.00 42.19 371 TRP A N 1
ATOM 2732 C CA . TRP A 1 371 ? 40.590 15.875 -43.221 1.00 42.19 371 TRP A CA 1
ATOM 2733 C C . TRP A 1 371 ? 41.948 15.224 -43.027 1.00 42.19 371 TRP A C 1
ATOM 2735 O O . TRP A 1 371 ? 42.351 15.072 -41.850 1.00 42.19 371 TRP A O 1
#

pLDDT: mean 90.04, std 13.91, range [36.94, 98.88]

Foldseek 3Di:
DDDDDDDDPDPPVPPPPPPPPQPAADPPQEEDEFPAEHEAQEEEEHRHEYEYDAPYEYEYAEEYEYEFAYEYEFDANGEYEYELYEYHYPDWQQKKAQQDQKKKWKDFDPQQWFKKKKKFFWPDWADWQQKWKAWPPDDTDTDTGRMDMYMDTGHGRPGMTMMMMGGPPRRRGMTRWMWMQDPNDIDIDPGSQPTDMASIARQAAQRYEYHQADNGEYEYECYEHESYEAEFAHEYEHAVYEYTAYAQHEYELRGEYAYHLYEAAHHNDLENHEYENNYHYHDDPNYAHNAHSRFPYFYKYAFDKDADCAFFKWWWKFQFADVRDIDIDGHHRRRMDTDHMHTAWTQGNVRDIDGGPMDTPDIDDDDDDDD

Radius of gyration: 28.03 Å; chains: 1; bounding box: 69×113×74 Å